Protein AF-A0A8S3HWV6-F1 (afdb_monomer_lite)

Secondary structure (DSSP, 8-state):
------HHHHHHHHHHHHHHHTTS------------------------------SHHHHHHHHHHHHHHHHHHHHHHHHHHHH--TTT--HHHHHHHHHHHHHHHHHHHHHHHHHHHHHHHHHHHHHHHHHHHHHHHHHHH--SSHHHHHHHHHHHHHHHHHHHHHHHHHHHHHHHHHHHHHHHHH--

Radius of gyration: 27.81 Å; chains: 1; bounding box: 69×68×66 Å

pLDDT: mean 72.81, std 17.7, range [32.84, 92.81]

Organism: NCBI:txid392030

Sequence (188 aa):
LPLYTCADCEAKLRLEEKETASSSTVTSQEFEEESDRMIIVPDTSSDDNNDECWCQSCTNDLDDLNSRQLWDDLSHIIKCVYRATDKEFSENQFSDDISKAKEYVKKLTDINSQSLFNKLESIVLEYVREIRNQVLERFHTCSKTSHDVQLFISFLLDEYNMFIQAANNVTTIVSYLVRIYSFVFQEK

Foldseek 3Di:
DDQDDDPVRVVVVVVVVVVVVVVDDDDDDDDDDDDDDDPPDPPPPDDPPPPQDPGPVSVVVVVVVVLVVLLVLLLVLLVCLLVDDPPPDDPVNLVVSLVSNLVSLLSNCVVPVVVSVVSVVVSLVVSVVVVVVVLVVLVVVQDPDPVSVVVSVVVVVSSVVSNVSSVVSVVVSVVSSVVSVVVVVVVD

InterPro domains:
  IPR016159 Cullin repeat-like-containing domain superfamily [SSF74788] (69-182)

Structure (mmCIF, N/CA/C/O backbone):
data_AF-A0A8S3HWV6-F1
#
_entry.id   AF-A0A8S3HWV6-F1
#
loop_
_atom_site.group_PDB
_atom_site.id
_atom_site.type_symbol
_atom_site.label_atom_id
_atom_site.label_alt_id
_atom_site.label_comp_id
_atom_site.label_asym_id
_atom_site.label_entity_id
_atom_site.label_se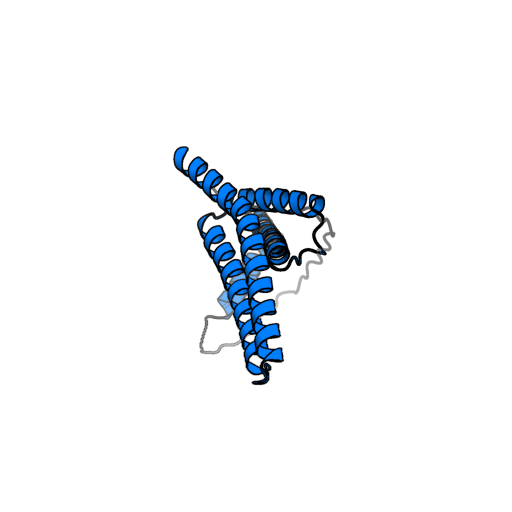q_id
_atom_site.pdbx_PDB_ins_code
_atom_site.Cartn_x
_atom_site.Cartn_y
_atom_site.Cartn_z
_atom_site.occupancy
_atom_site.B_iso_or_equiv
_atom_site.auth_seq_id
_atom_site.auth_comp_id
_atom_site.auth_asym_id
_atom_site.auth_atom_id
_atom_site.pdbx_PDB_model_num
ATOM 1 N N . LEU A 1 1 ? 18.377 -14.915 -35.768 1.00 37.91 1 LEU A N 1
ATOM 2 C CA . LEU A 1 1 ? 19.613 -14.141 -35.519 1.00 37.91 1 LEU A CA 1
ATOM 3 C C . LEU A 1 1 ? 20.475 -14.947 -34.554 1.00 37.91 1 LEU A C 1
ATOM 5 O O . LEU A 1 1 ? 19.881 -15.575 -33.685 1.00 37.91 1 LEU A O 1
ATOM 9 N N . PRO A 1 2 ? 21.809 -14.991 -34.708 1.00 43.88 2 PRO A N 1
ATOM 10 C CA . PRO A 1 2 ? 22.673 -15.637 -33.722 1.00 43.88 2 PRO A CA 1
ATOM 11 C C . PRO A 1 2 ? 22.603 -14.876 -32.388 1.00 43.88 2 PRO A C 1
ATOM 13 O O . PRO A 1 2 ? 22.629 -13.646 -32.379 1.00 43.88 2 PRO A O 1
ATOM 16 N N . LEU A 1 3 ? 22.459 -15.609 -31.281 1.00 50.44 3 LEU A N 1
ATOM 17 C CA . LEU A 1 3 ? 22.476 -15.079 -29.917 1.00 50.44 3 LEU A CA 1
ATOM 18 C C . LEU A 1 3 ? 23.912 -14.639 -29.605 1.00 50.44 3 LEU A C 1
ATOM 20 O O . LEU A 1 3 ? 24.796 -15.481 -29.488 1.00 50.44 3 LEU A O 1
ATOM 24 N N . TYR A 1 4 ? 24.166 -13.333 -29.547 1.00 60.22 4 TYR A N 1
ATOM 25 C CA . TYR A 1 4 ? 25.485 -12.817 -29.183 1.00 60.22 4 TYR A CA 1
ATOM 26 C C . TYR A 1 4 ? 25.592 -12.745 -27.657 1.00 60.22 4 TYR A C 1
ATOM 28 O O . TYR A 1 4 ? 24.956 -11.901 -27.024 1.00 60.22 4 TYR A O 1
ATOM 36 N N . THR A 1 5 ? 26.370 -13.649 -27.068 1.00 69.75 5 THR A N 1
ATOM 37 C CA . THR A 1 5 ? 26.706 -13.683 -25.637 1.00 69.75 5 THR A CA 1
ATOM 38 C C . THR A 1 5 ? 28.166 -13.268 -25.452 1.00 69.75 5 THR A C 1
ATOM 40 O O . THR A 1 5 ? 29.012 -13.683 -26.240 1.00 69.75 5 THR A O 1
ATOM 43 N N . CYS A 1 6 ? 28.478 -12.434 -24.449 1.00 81.12 6 CYS A N 1
ATOM 44 C CA . CYS A 1 6 ? 29.875 -12.089 -24.142 1.00 81.12 6 CYS A CA 1
ATOM 45 C C . CYS A 1 6 ? 30.622 -13.282 -23.527 1.00 81.12 6 CYS A C 1
ATOM 47 O O . CYS A 1 6 ? 29.989 -14.217 -23.039 1.00 81.12 6 CYS A O 1
ATOM 49 N N . ALA A 1 7 ? 31.959 -13.243 -23.556 1.00 74.19 7 ALA A N 1
ATOM 50 C CA . ALA A 1 7 ? 32.818 -14.342 -23.108 1.00 74.19 7 ALA A CA 1
ATOM 51 C C . ALA A 1 7 ? 32.517 -14.791 -21.665 1.00 74.19 7 ALA A C 1
ATOM 53 O O . ALA A 1 7 ? 32.504 -15.990 -21.393 1.00 74.19 7 ALA A O 1
ATOM 54 N N . ASP A 1 8 ? 32.175 -13.854 -20.775 1.00 74.00 8 ASP A N 1
ATOM 55 C CA . ASP A 1 8 ? 31.815 -14.153 -19.382 1.00 74.00 8 ASP A CA 1
ATOM 56 C C . ASP A 1 8 ? 30.444 -14.833 -19.270 1.00 74.00 8 ASP A C 1
ATOM 58 O O . ASP A 1 8 ? 30.289 -15.851 -18.593 1.00 74.00 8 ASP A O 1
ATOM 62 N N . CYS A 1 9 ? 29.448 -14.308 -19.994 1.00 74.00 9 CYS A N 1
ATOM 63 C CA . CYS A 1 9 ? 28.103 -14.881 -20.080 1.00 74.00 9 CYS A CA 1
ATOM 64 C C . CYS A 1 9 ? 28.170 -16.302 -20.739 1.00 74.00 9 CYS A C 1
ATOM 66 O O . CYS A 1 9 ? 27.472 -17.222 -20.315 1.00 74.00 9 CYS A O 1
ATOM 68 N N . GLU A 1 10 ? 29.072 -16.536 -21.705 1.00 75.44 10 GLU A N 1
ATOM 69 C CA . GLU A 1 10 ? 29.326 -17.850 -22.330 1.00 75.44 10 GLU A CA 1
ATOM 70 C C . GLU A 1 10 ? 30.063 -18.827 -21.391 1.00 75.44 10 GLU A C 1
ATO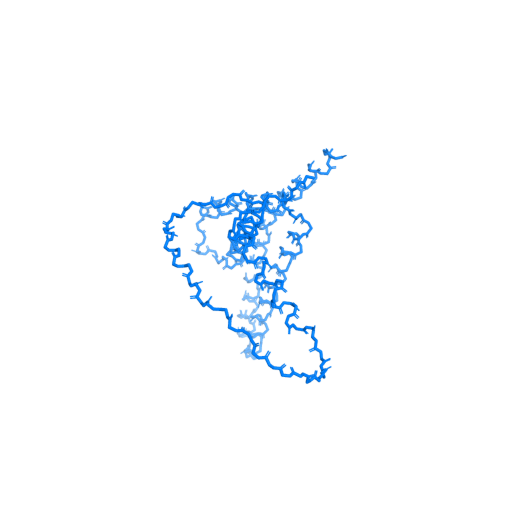M 72 O O . GLU A 1 10 ? 29.756 -20.022 -21.360 1.00 75.44 10 GLU A O 1
ATOM 77 N N . ALA A 1 11 ? 31.013 -18.337 -20.591 1.00 75.06 11 ALA A N 1
ATOM 78 C CA . ALA A 1 11 ? 31.698 -19.135 -19.578 1.00 75.06 11 ALA A CA 1
ATOM 79 C C . ALA A 1 11 ? 30.735 -19.602 -18.474 1.00 75.06 11 ALA A C 1
ATOM 81 O O . ALA A 1 11 ? 30.794 -20.762 -18.063 1.00 75.06 11 ALA A O 1
ATOM 82 N N . LYS A 1 12 ? 29.803 -18.739 -18.048 1.00 73.81 12 LYS A N 1
ATOM 83 C CA . LYS A 1 12 ? 28.767 -19.071 -17.059 1.00 73.81 12 LYS A CA 1
ATOM 84 C C . LYS A 1 12 ? 27.808 -20.154 -17.563 1.00 73.81 12 LYS A C 1
ATOM 86 O O . LYS A 1 12 ? 27.578 -21.129 -16.853 1.00 73.81 12 LYS A O 1
ATOM 91 N N . LEU A 1 13 ? 27.343 -20.052 -18.811 1.00 70.69 13 LEU A N 1
ATOM 92 C CA . LEU A 1 13 ? 26.511 -21.090 -19.437 1.00 70.69 13 LEU A CA 1
ATOM 93 C C . L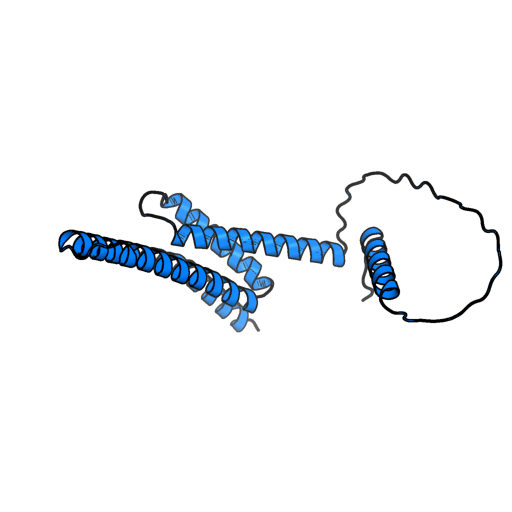EU A 1 13 ? 27.230 -22.445 -19.504 1.00 70.69 13 LEU A C 1
ATOM 95 O O . LEU A 1 13 ? 26.635 -23.474 -19.198 1.00 70.69 13 LEU A O 1
ATOM 99 N N . ARG A 1 14 ? 28.531 -22.461 -19.825 1.00 73.44 14 ARG A N 1
ATOM 100 C CA . ARG A 1 14 ? 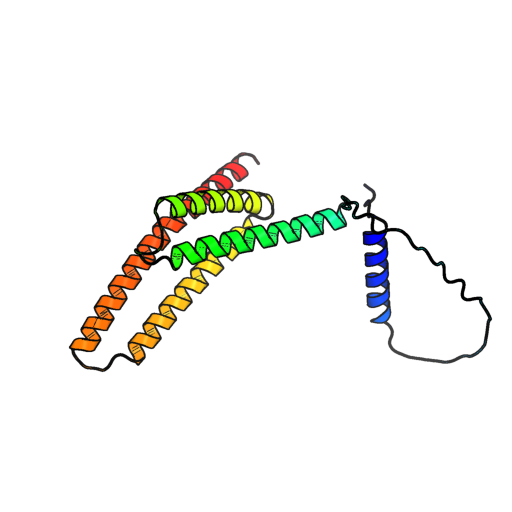29.329 -23.700 -19.821 1.00 73.44 14 ARG A CA 1
ATOM 101 C C . ARG A 1 14 ? 29.481 -24.316 -18.430 1.00 73.44 14 ARG A C 1
ATOM 103 O O . ARG A 1 14 ? 29.585 -25.538 -18.322 1.00 73.44 14 ARG A O 1
ATOM 110 N N . LEU A 1 15 ? 29.527 -23.501 -17.375 1.00 73.62 15 LEU A N 1
ATOM 111 C CA . LEU A 1 15 ? 29.559 -23.994 -15.996 1.00 73.62 15 LEU A CA 1
ATOM 112 C C . LEU A 1 15 ? 28.212 -24.619 -15.608 1.00 73.62 15 LEU A C 1
ATOM 114 O O . LEU A 1 15 ? 28.199 -25.736 -15.095 1.00 73.62 15 LEU A O 1
ATOM 118 N N . GLU A 1 16 ? 27.094 -23.975 -15.949 1.00 70.12 16 GLU A N 1
ATOM 119 C CA . GLU A 1 16 ? 25.740 -24.498 -15.705 1.00 70.12 16 GLU A CA 1
ATOM 120 C C . GLU A 1 16 ? 25.452 -25.786 -16.511 1.00 70.12 16 GLU A C 1
ATOM 122 O O . GLU A 1 16 ? 24.874 -26.744 -15.988 1.00 70.12 16 GLU A O 1
ATOM 127 N N . GLU A 1 17 ? 25.921 -25.883 -17.761 1.00 71.44 17 GLU A N 1
ATOM 128 C CA . GLU A 1 17 ? 25.853 -27.119 -18.562 1.00 71.44 17 GLU A CA 1
ATOM 129 C C . GLU A 1 17 ? 26.682 -28.256 -17.944 1.00 71.44 17 GLU A C 1
ATOM 131 O O . GLU A 1 17 ? 26.274 -29.419 -17.952 1.00 71.44 17 GLU A O 1
ATOM 136 N N . LYS A 1 18 ? 27.841 -27.937 -17.358 1.00 71.75 18 LYS A N 1
ATOM 137 C CA . LYS A 1 18 ? 28.700 -28.927 -16.698 1.00 71.75 18 LYS A CA 1
ATOM 138 C C . LYS A 1 18 ? 28.106 -29.414 -15.374 1.00 71.75 18 LYS A C 1
ATOM 140 O O . LYS A 1 18 ? 28.234 -30.596 -15.050 1.00 71.75 18 LYS A O 1
ATOM 145 N N . GLU A 1 19 ? 27.426 -28.546 -14.629 1.00 64.19 19 GLU A N 1
ATOM 146 C CA . GLU A 1 19 ? 26.711 -28.909 -13.398 1.00 64.19 19 GLU A CA 1
ATOM 147 C C . GLU A 1 19 ? 25.458 -29.748 -13.684 1.00 64.19 19 GLU A C 1
ATOM 149 O O . GLU A 1 19 ? 25.209 -30.747 -13.005 1.00 64.19 19 GLU A O 1
ATOM 154 N N . THR A 1 20 ? 24.711 -29.423 -14.741 1.00 57.78 20 THR A N 1
ATOM 155 C CA . THR A 1 20 ? 23.534 -30.204 -15.155 1.00 57.78 20 THR A CA 1
ATOM 156 C C . THR A 1 20 ? 23.910 -31.561 -15.758 1.00 57.78 20 THR A C 1
ATOM 158 O O . THR A 1 20 ? 23.267 -32.560 -15.432 1.00 57.78 20 THR A O 1
ATOM 161 N N . ALA A 1 21 ? 25.003 -31.649 -16.525 1.00 57.41 21 ALA A N 1
ATOM 162 C CA . ALA A 1 21 ? 25.548 -32.921 -17.013 1.00 57.41 21 ALA A CA 1
ATOM 163 C C . ALA A 1 21 ? 26.084 -33.822 -15.882 1.00 57.41 21 ALA A C 1
ATOM 165 O O . ALA A 1 21 ? 26.059 -35.047 -15.998 1.00 57.41 21 ALA A O 1
ATOM 166 N N . SER A 1 22 ? 26.517 -33.231 -14.764 1.00 55.22 22 SER A N 1
ATOM 167 C CA . SER A 1 22 ? 26.989 -33.968 -13.583 1.00 55.22 22 SER A CA 1
ATOM 168 C C . SER A 1 22 ? 25.849 -34.542 -12.726 1.00 55.22 22 SER A C 1
ATOM 170 O O . SER A 1 22 ? 26.098 -35.396 -11.878 1.00 55.22 22 SER A O 1
ATOM 172 N N . SER A 1 23 ? 24.596 -34.124 -12.955 1.00 46.22 23 SER A N 1
ATOM 173 C CA . SER A 1 23 ? 23.419 -34.601 -12.207 1.00 46.22 23 SER A CA 1
ATOM 174 C C . SER A 1 23 ? 22.670 -35.753 -12.898 1.00 46.22 23 SER A C 1
ATOM 176 O O . SER A 1 23 ? 21.732 -36.326 -12.342 1.00 46.22 23 SER A O 1
ATOM 178 N N . SER A 1 24 ? 23.103 -36.153 -14.096 1.00 44.25 24 SER A N 1
ATOM 179 C CA . SER A 1 24 ? 22.536 -37.280 -14.836 1.00 44.25 24 SER A CA 1
ATOM 180 C C . SER A 1 24 ? 23.620 -38.263 -15.270 1.00 44.25 24 SER A C 1
ATOM 182 O O . SER A 1 24 ? 24.033 -38.229 -16.422 1.00 44.25 24 SER A O 1
ATOM 184 N N . THR A 1 25 ? 24.060 -39.158 -14.377 1.00 36.94 25 THR A N 1
ATOM 185 C CA . THR A 1 25 ? 24.375 -40.568 -14.705 1.00 36.94 25 THR A CA 1
ATOM 186 C C . THR A 1 25 ? 24.453 -41.405 -13.421 1.00 36.94 25 THR A C 1
ATOM 188 O O . THR A 1 25 ? 25.286 -41.180 -12.548 1.00 36.94 25 THR A O 1
ATOM 191 N N . VAL A 1 26 ? 23.576 -42.405 -13.338 1.00 40.03 26 VAL A N 1
ATOM 192 C CA . VAL A 1 26 ? 23.567 -43.495 -12.358 1.00 40.03 26 VAL A CA 1
ATOM 193 C C . VAL A 1 26 ? 24.227 -44.729 -13.005 1.00 40.03 26 VAL A C 1
ATOM 195 O O . VAL A 1 26 ? 23.785 -45.172 -14.057 1.00 40.03 26 VAL A O 1
ATOM 198 N N . THR A 1 27 ? 25.266 -45.235 -12.325 1.00 33.22 27 THR A N 1
ATOM 199 C CA . THR A 1 27 ? 25.867 -46.596 -12.284 1.00 33.22 27 THR A CA 1
ATOM 200 C C . THR A 1 27 ? 26.590 -47.245 -13.492 1.00 33.22 27 THR A C 1
ATOM 202 O O . THR A 1 27 ? 26.000 -47.534 -14.526 1.00 33.22 27 THR A O 1
ATOM 205 N N . SER A 1 28 ? 27.833 -47.667 -13.183 1.00 39.41 28 SER A N 1
ATOM 206 C CA . SER A 1 28 ? 28.495 -48.970 -13.448 1.00 39.41 28 SER A CA 1
ATOM 207 C C . SER A 1 28 ? 29.641 -49.080 -14.474 1.00 39.41 28 SER A C 1
ATOM 209 O O . SER A 1 28 ? 29.429 -49.034 -15.678 1.00 39.41 28 SER A O 1
ATOM 211 N N . GLN A 1 29 ? 30.792 -49.464 -13.893 1.00 36.31 29 GLN A N 1
ATOM 212 C CA . GLN A 1 29 ? 31.869 -50.367 -14.349 1.00 36.31 29 GLN A CA 1
ATOM 213 C C . GLN A 1 29 ? 33.150 -49.825 -15.018 1.00 36.31 29 GLN A C 1
ATOM 215 O O . GLN A 1 29 ? 33.144 -49.338 -16.140 1.00 36.31 29 GLN A O 1
ATOM 220 N N . GLU A 1 30 ? 34.240 -50.005 -14.247 1.00 41.22 30 GLU A N 1
ATOM 221 C CA . GLU A 1 30 ? 35.610 -50.466 -14.567 1.00 41.22 30 GLU A CA 1
ATOM 222 C C . GLU A 1 30 ? 36.138 -50.318 -16.005 1.00 41.22 30 GLU A C 1
ATOM 224 O O . GLU A 1 30 ? 35.614 -50.938 -16.924 1.00 41.22 30 GLU A O 1
ATOM 229 N N . PHE A 1 31 ? 37.279 -49.634 -16.173 1.00 32.84 31 PHE A N 1
ATOM 230 C CA . PHE A 1 31 ? 38.607 -50.251 -16.372 1.00 32.84 31 PHE A CA 1
ATOM 231 C C . PHE A 1 31 ? 39.713 -49.173 -16.408 1.00 32.84 31 PHE A C 1
ATOM 233 O O . PHE A 1 31 ? 39.441 -47.986 -16.573 1.00 32.84 31 PHE A O 1
ATOM 240 N N . GLU A 1 32 ? 40.939 -49.622 -16.156 1.00 39.84 32 GLU A N 1
ATOM 241 C CA . GLU A 1 32 ? 42.148 -48.882 -15.783 1.00 39.84 32 GLU A CA 1
ATOM 242 C C . GLU A 1 32 ? 42.890 -48.153 -16.933 1.00 39.84 32 GLU A C 1
ATOM 244 O O . GLU A 1 32 ? 42.620 -48.355 -18.113 1.00 39.84 32 GLU A O 1
ATOM 249 N N . GLU A 1 33 ? 43.906 -47.394 -16.493 1.00 33.88 33 GLU A N 1
ATOM 250 C CA . GLU A 1 33 ? 45.200 -47.074 -17.131 1.00 33.88 33 GLU A CA 1
ATOM 251 C C . GLU A 1 33 ? 45.446 -45.676 -17.745 1.00 33.88 33 GLU A C 1
ATOM 253 O O . GLU A 1 33 ? 44.891 -45.255 -18.756 1.00 33.88 33 GLU A O 1
ATOM 258 N N . GLU A 1 34 ? 46.363 -44.988 -17.046 1.00 42.44 34 GLU A N 1
ATOM 259 C CA . GLU A 1 34 ? 47.373 -43.999 -17.443 1.00 42.44 34 GLU A CA 1
ATOM 260 C C . GLU A 1 34 ? 47.338 -43.405 -18.861 1.00 42.44 34 GLU A C 1
ATOM 262 O O . GLU A 1 34 ? 47.613 -44.070 -19.857 1.00 42.44 34 GLU A O 1
ATOM 267 N N . SER A 1 35 ? 47.260 -42.070 -18.933 1.00 35.22 35 SER A N 1
ATOM 268 C CA . SER A 1 35 ? 48.094 -41.337 -19.889 1.00 35.22 35 SER A CA 1
ATOM 269 C C . SER A 1 35 ? 48.324 -39.885 -19.474 1.00 35.22 35 SER A C 1
ATOM 271 O O . SER A 1 35 ? 47.412 -39.068 -19.358 1.00 35.22 35 SER A O 1
ATOM 273 N N . ASP A 1 36 ? 49.601 -39.614 -19.265 1.00 44.25 36 ASP A N 1
ATOM 274 C CA . ASP A 1 36 ? 50.286 -38.362 -18.996 1.00 44.25 36 ASP A CA 1
ATOM 275 C C . ASP A 1 36 ? 49.887 -37.218 -19.953 1.00 44.25 36 ASP A C 1
ATOM 277 O O . ASP A 1 36 ? 50.134 -37.298 -21.158 1.00 44.25 36 ASP A O 1
ATOM 281 N N . ARG A 1 37 ? 49.300 -36.130 -19.424 1.00 38.44 37 ARG A N 1
ATOM 282 C CA . ARG A 1 37 ? 49.221 -34.817 -20.097 1.00 38.44 37 ARG A CA 1
ATOM 283 C C . ARG A 1 37 ? 49.261 -33.663 -19.093 1.00 38.44 37 ARG A C 1
ATOM 285 O O . ARG A 1 37 ? 48.240 -33.211 -18.591 1.00 38.44 37 ARG A O 1
ATOM 292 N N . MET A 1 38 ? 50.483 -33.198 -18.847 1.00 37.62 38 MET A N 1
ATOM 293 C CA . MET A 1 38 ? 50.901 -31.791 -18.785 1.00 37.62 38 MET A CA 1
ATOM 294 C C . MET A 1 38 ? 49.817 -30.784 -18.348 1.00 37.62 38 MET A C 1
ATOM 296 O O . MET A 1 38 ? 49.031 -30.289 -19.157 1.00 37.62 38 MET A O 1
ATOM 300 N N . ILE A 1 39 ? 49.840 -30.424 -17.063 1.00 39.38 39 ILE A N 1
ATOM 301 C CA . ILE A 1 39 ? 49.146 -29.246 -16.538 1.00 39.38 39 ILE A CA 1
ATOM 302 C C . ILE A 1 39 ? 49.858 -28.011 -17.107 1.00 39.38 39 ILE A C 1
ATOM 304 O O . ILE A 1 39 ? 50.872 -27.565 -16.575 1.00 39.38 39 ILE A O 1
ATOM 308 N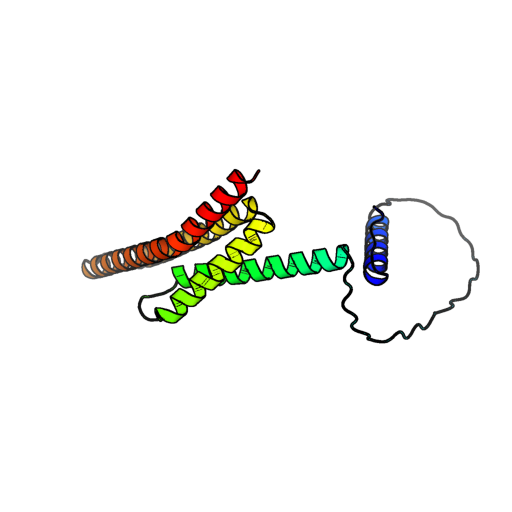 N . ILE A 1 40 ? 49.344 -27.469 -18.209 1.00 39.81 40 ILE A N 1
ATOM 309 C CA . ILE A 1 40 ? 49.576 -26.071 -18.567 1.00 39.81 40 ILE A CA 1
ATOM 310 C C . ILE A 1 40 ? 48.439 -25.304 -17.908 1.00 39.81 40 ILE A C 1
ATOM 312 O O . ILE A 1 40 ? 47.308 -25.336 -18.384 1.00 39.81 40 ILE A O 1
ATOM 316 N N . VAL A 1 41 ? 48.740 -24.665 -16.781 1.00 48.31 41 VAL A N 1
ATOM 317 C CA . VAL A 1 41 ? 47.927 -23.565 -16.264 1.00 48.31 41 VAL A CA 1
ATOM 318 C C . VAL A 1 41 ? 48.163 -22.389 -17.212 1.00 48.31 41 VAL A C 1
ATOM 320 O O . VAL A 1 41 ? 49.312 -21.959 -17.333 1.00 48.31 41 VAL A O 1
ATOM 323 N N . PRO A 1 42 ? 47.152 -21.852 -17.912 1.00 42.72 42 PRO A N 1
ATOM 324 C CA . PRO A 1 42 ? 47.256 -20.504 -18.421 1.00 42.72 42 PRO A CA 1
ATOM 325 C C . PRO A 1 42 ? 46.954 -19.584 -17.240 1.00 42.72 42 PRO A C 1
ATOM 327 O O . PRO A 1 42 ? 45.800 -19.416 -16.849 1.00 42.72 42 PRO A O 1
ATOM 330 N N . ASP A 1 43 ? 48.007 -19.008 -16.662 1.00 38.16 43 ASP A N 1
ATOM 331 C CA . ASP A 1 43 ? 47.889 -17.711 -16.007 1.00 38.16 43 ASP A CA 1
ATOM 332 C C . ASP A 1 43 ? 47.429 -16.718 -17.079 1.00 38.16 43 ASP A C 1
ATOM 334 O O . ASP A 1 43 ? 48.218 -16.235 -17.892 1.00 38.16 43 ASP A O 1
ATOM 338 N N . THR A 1 44 ? 46.133 -16.435 -17.109 1.00 42.22 44 THR A N 1
ATOM 339 C CA . THR A 1 44 ? 45.616 -15.196 -17.682 1.00 42.22 44 THR A CA 1
ATOM 340 C C . THR A 1 44 ? 45.168 -14.325 -16.528 1.00 42.22 44 THR A C 1
ATOM 342 O O . THR A 1 44 ? 44.002 -14.285 -16.148 1.00 42.22 44 THR A O 1
ATOM 345 N N . SER A 1 45 ? 46.151 -13.624 -15.969 1.00 45.66 45 SER A N 1
ATOM 346 C CA . SER A 1 45 ? 45.959 -12.248 -15.547 1.00 45.66 45 SER A CA 1
ATOM 347 C C . SER A 1 45 ? 45.332 -11.481 -16.714 1.00 45.66 45 SER A C 1
ATOM 349 O O . SER A 1 45 ? 46.000 -11.194 -17.708 1.00 45.66 45 SER A O 1
ATOM 351 N N . SER A 1 46 ? 44.046 -11.195 -16.612 1.00 41.53 46 SER A N 1
ATOM 352 C CA . SER A 1 46 ? 43.378 -10.195 -17.432 1.00 41.53 46 SER A CA 1
ATOM 353 C C . SER A 1 46 ? 42.481 -9.406 -16.500 1.00 41.53 46 SER A C 1
ATOM 355 O O . SER A 1 46 ? 41.360 -9.811 -16.214 1.00 41.53 46 SER A O 1
ATOM 357 N N . ASP A 1 47 ? 43.111 -8.378 -15.937 1.00 34.44 47 ASP A N 1
ATOM 358 C CA . ASP A 1 47 ? 42.594 -7.036 -15.712 1.00 34.44 47 ASP A CA 1
ATOM 359 C C . ASP A 1 47 ? 41.098 -6.913 -15.410 1.00 34.44 47 ASP A C 1
ATOM 361 O O . ASP A 1 47 ? 40.248 -7.121 -16.274 1.00 34.44 47 ASP A O 1
ATOM 365 N N . ASP A 1 48 ? 40.828 -6.432 -14.193 1.00 42.56 48 ASP A N 1
ATOM 366 C CA . ASP A 1 48 ? 39.616 -5.735 -13.757 1.00 42.56 48 ASP A CA 1
ATOM 367 C C . ASP A 1 48 ? 39.314 -4.508 -14.650 1.00 42.56 48 ASP A C 1
ATOM 369 O O . ASP A 1 48 ? 39.321 -3.360 -14.200 1.00 42.56 48 ASP A O 1
ATOM 373 N N . ASN A 1 49 ? 39.044 -4.719 -15.935 1.00 42.41 49 ASN A N 1
ATOM 374 C CA . ASN A 1 49 ? 38.319 -3.755 -16.742 1.00 42.41 49 ASN A CA 1
ATOM 375 C C . ASN A 1 49 ? 36.843 -4.086 -16.590 1.00 42.41 49 ASN A C 1
ATOM 377 O O . ASN A 1 49 ? 36.300 -4.985 -17.226 1.00 42.41 49 ASN A O 1
ATOM 381 N N . ASN A 1 50 ? 36.225 -3.336 -15.684 1.00 48.31 50 ASN A N 1
ATOM 382 C CA . ASN A 1 50 ? 34.794 -3.229 -15.453 1.00 48.31 50 ASN A CA 1
ATOM 383 C C . ASN A 1 50 ? 34.098 -2.597 -16.681 1.00 48.31 50 ASN A C 1
ATOM 385 O O . ASN A 1 50 ? 33.455 -1.554 -16.577 1.00 48.31 50 ASN A O 1
ATOM 389 N N . ASP A 1 51 ? 34.291 -3.195 -17.857 1.00 48.09 51 ASP A N 1
ATOM 390 C CA . ASP A 1 51 ? 33.583 -2.857 -19.081 1.00 48.09 51 ASP A CA 1
ATOM 391 C C . ASP A 1 51 ? 32.211 -3.532 -19.000 1.00 48.09 51 ASP A C 1
ATOM 393 O O . ASP A 1 51 ? 32.062 -4.734 -19.215 1.00 48.09 51 ASP A O 1
ATOM 397 N N . GLU A 1 52 ? 31.206 -2.743 -18.626 1.00 58.41 52 GLU A N 1
ATOM 398 C CA . GLU A 1 52 ? 29.791 -3.117 -18.575 1.00 58.41 52 GLU A CA 1
ATOM 399 C C . GLU A 1 52 ? 29.401 -3.944 -19.824 1.00 58.41 52 GLU A C 1
ATOM 401 O O . GLU A 1 52 ? 29.357 -3.426 -20.943 1.00 58.41 52 GLU A O 1
ATOM 406 N N . CYS A 1 53 ? 29.161 -5.256 -19.671 1.00 60.81 53 CYS A N 1
ATOM 407 C CA . CYS A 1 53 ? 28.787 -6.127 -20.792 1.00 60.81 53 CYS A CA 1
ATOM 408 C C . CYS A 1 53 ? 27.325 -5.861 -21.211 1.00 60.81 53 CYS A C 1
ATOM 410 O O . CYS A 1 53 ? 26.384 -6.220 -20.509 1.00 60.81 53 CYS A O 1
ATOM 412 N N . TRP A 1 54 ? 27.128 -5.308 -22.413 1.00 64.31 54 TRP A N 1
ATOM 413 C CA . TRP A 1 54 ? 25.813 -5.020 -23.021 1.00 64.31 54 TRP A CA 1
ATOM 414 C C . TRP A 1 54 ? 25.239 -6.180 -23.864 1.00 64.31 54 TRP A C 1
ATOM 416 O O . TRP A 1 54 ? 24.489 -5.954 -24.813 1.00 64.31 54 TRP A O 1
ATOM 426 N N . CYS A 1 55 ? 25.636 -7.432 -23.610 1.00 73.69 55 CYS A N 1
ATOM 427 C CA . CYS A 1 55 ? 25.103 -8.572 -24.369 1.00 73.69 55 CYS A CA 1
ATOM 428 C C . CYS A 1 55 ? 23.697 -8.953 -23.889 1.00 73.69 55 CYS A C 1
ATOM 430 O O . CYS A 1 55 ? 23.412 -8.823 -22.706 1.00 73.69 55 CYS A O 1
ATOM 432 N N . GLN A 1 56 ? 22.850 -9.514 -24.762 1.00 64.50 56 GLN A N 1
ATOM 433 C CA . GLN A 1 56 ? 21.428 -9.756 -24.466 1.00 64.50 56 GLN A CA 1
ATOM 434 C C . GLN A 1 56 ? 21.180 -10.505 -23.146 1.00 64.50 56 GLN A C 1
ATOM 436 O O . GLN A 1 56 ? 20.235 -10.182 -22.444 1.00 64.50 56 GLN A O 1
ATOM 441 N N . SER A 1 57 ? 22.011 -11.491 -22.792 1.00 66.00 57 SER A N 1
ATOM 442 C CA . SER A 1 57 ? 21.834 -12.253 -21.546 1.00 66.00 57 SER A CA 1
ATOM 443 C C . SER A 1 57 ? 22.144 -11.404 -20.311 1.00 66.00 57 SER A C 1
ATOM 445 O O . SER A 1 57 ? 21.368 -11.368 -19.366 1.00 66.00 57 SER A O 1
ATOM 447 N N . CYS A 1 58 ? 23.245 -10.660 -20.366 1.00 65.06 58 CYS A N 1
ATOM 448 C CA . CYS A 1 58 ? 23.679 -9.764 -19.308 1.00 65.06 58 CYS A CA 1
ATOM 449 C C . CYS A 1 58 ? 22.748 -8.509 -19.228 1.00 65.06 58 CYS A C 1
ATOM 451 O O . CYS A 1 58 ? 22.456 -8.020 -18.141 1.00 65.06 58 CYS A O 1
ATOM 453 N N . THR A 1 59 ? 22.183 -8.036 -20.351 1.00 60.06 59 THR A N 1
ATOM 454 C CA . THR A 1 59 ? 21.145 -6.984 -20.402 1.00 60.06 59 THR A CA 1
ATOM 455 C C . THR A 1 59 ? 19.811 -7.467 -19.840 1.00 60.06 59 THR A C 1
ATOM 457 O O . THR A 1 59 ? 19.199 -6.741 -19.071 1.00 60.06 59 THR A O 1
ATOM 460 N N . ASN A 1 60 ? 19.389 -8.698 -20.144 1.00 61.72 60 ASN A N 1
ATOM 461 C CA . ASN A 1 60 ? 18.183 -9.286 -19.557 1.00 61.72 60 ASN A CA 1
ATOM 462 C C . ASN A 1 60 ? 18.312 -9.425 -18.031 1.00 61.72 60 ASN A C 1
ATOM 464 O O . ASN A 1 60 ? 17.359 -9.126 -17.321 1.00 61.72 60 ASN A O 1
ATOM 468 N N . ASP A 1 61 ? 19.483 -9.827 -17.522 1.00 61.22 61 ASP A N 1
ATOM 469 C CA . ASP A 1 61 ? 19.744 -9.906 -16.077 1.00 61.22 61 ASP A CA 1
ATOM 470 C C . ASP A 1 61 ? 19.690 -8.515 -15.414 1.00 61.22 61 ASP A C 1
ATOM 472 O O . ASP A 1 61 ? 19.126 -8.359 -14.328 1.00 61.22 61 ASP A O 1
ATOM 476 N N . LEU A 1 62 ? 20.234 -7.484 -16.072 1.00 59.31 62 LEU A N 1
ATOM 477 C CA . LEU A 1 62 ? 20.139 -6.091 -15.620 1.00 59.31 62 LEU A CA 1
ATOM 478 C C . LEU A 1 62 ? 18.699 -5.562 -15.674 1.00 59.31 62 LEU A C 1
ATOM 480 O O . LEU A 1 62 ? 18.262 -4.896 -14.736 1.00 59.31 62 LEU A O 1
ATOM 484 N N . ASP A 1 63 ? 17.946 -5.884 -16.725 1.00 65.38 63 ASP A N 1
ATOM 485 C CA . ASP A 1 63 ? 16.536 -5.517 -16.877 1.00 65.38 63 ASP A CA 1
ATOM 486 C C . ASP A 1 63 ? 15.661 -6.214 -15.823 1.00 65.38 63 ASP A C 1
ATOM 488 O O . ASP A 1 63 ? 14.772 -5.586 -15.242 1.00 65.38 63 ASP A O 1
ATOM 492 N N . ASP A 1 64 ? 15.952 -7.475 -15.496 1.00 69.75 64 ASP A N 1
ATOM 493 C CA . ASP A 1 64 ? 15.285 -8.226 -14.431 1.00 69.75 64 ASP A CA 1
ATOM 494 C C . ASP A 1 64 ? 15.606 -7.659 -13.041 1.00 69.75 64 ASP A C 1
ATOM 496 O O . ASP A 1 64 ? 14.707 -7.524 -12.202 1.00 69.75 64 ASP A O 1
ATOM 500 N N . LEU A 1 65 ? 16.863 -7.283 -12.781 1.00 70.81 65 LEU A N 1
ATOM 501 C CA . LEU A 1 65 ? 17.267 -6.612 -11.539 1.00 70.81 65 LEU A CA 1
ATOM 502 C C . LEU A 1 65 ? 16.607 -5.235 -11.403 1.00 70.81 65 LEU A C 1
ATOM 504 O O . LEU A 1 65 ? 16.069 -4.909 -10.344 1.00 70.81 65 LEU A O 1
ATOM 508 N N . ASN A 1 66 ? 16.583 -4.450 -12.478 1.00 77.06 66 ASN A N 1
ATOM 509 C CA . ASN A 1 66 ? 15.955 -3.133 -12.500 1.00 77.06 66 ASN A CA 1
ATOM 510 C C . ASN A 1 66 ? 14.429 -3.242 -12.326 1.00 77.06 66 ASN A C 1
ATOM 512 O O . ASN A 1 66 ? 13.827 -2.495 -11.559 1.00 77.06 66 ASN A O 1
ATOM 516 N N . SER A 1 67 ? 13.798 -4.242 -12.949 1.00 78.81 67 SER A N 1
ATOM 517 C CA . SER A 1 67 ? 12.377 -4.551 -12.757 1.00 78.81 67 SER A CA 1
ATOM 518 C C . SER A 1 67 ? 12.063 -4.930 -11.309 1.00 78.81 67 SER A C 1
ATOM 520 O O . SER A 1 67 ? 11.068 -4.463 -10.751 1.00 78.81 67 SER A O 1
ATOM 522 N N . ARG A 1 68 ? 12.920 -5.730 -10.656 1.00 83.50 68 ARG A N 1
ATOM 523 C CA . ARG A 1 68 ? 12.785 -6.043 -9.222 1.00 83.50 68 ARG A CA 1
ATOM 524 C C . ARG A 1 68 ? 12.895 -4.795 -8.350 1.00 83.50 68 ARG A C 1
ATOM 526 O O . ARG A 1 68 ? 12.039 -4.607 -7.494 1.00 83.50 68 ARG A O 1
ATOM 533 N N . GLN A 1 69 ? 13.866 -3.923 -8.609 1.00 87.12 69 GLN A N 1
ATOM 534 C CA . GLN A 1 69 ? 14.017 -2.679 -7.852 1.00 87.12 69 GLN A CA 1
ATOM 535 C C . GLN A 1 69 ? 12.797 -1.759 -8.015 1.00 87.12 69 GLN A C 1
ATOM 537 O O . GLN A 1 69 ? 12.245 -1.288 -7.025 1.00 87.12 69 GLN A O 1
ATOM 542 N N . LEU A 1 70 ? 12.310 -1.573 -9.248 1.00 87.81 70 LEU A N 1
ATOM 543 C CA . LEU A 1 70 ? 11.083 -0.814 -9.525 1.00 87.81 70 LEU A CA 1
ATOM 544 C C . LEU A 1 70 ? 9.878 -1.381 -8.762 1.00 87.81 70 LEU A C 1
ATOM 546 O O . LEU A 1 70 ? 9.017 -0.633 -8.295 1.00 87.81 70 LEU A O 1
ATOM 550 N N . TRP A 1 71 ? 9.815 -2.708 -8.639 1.00 87.88 71 TRP A N 1
ATOM 551 C CA . TRP A 1 71 ? 8.791 -3.398 -7.866 1.00 87.88 71 TRP A CA 1
ATOM 552 C C . TRP A 1 71 ? 8.890 -3.139 -6.370 1.00 87.88 71 TRP A C 1
ATOM 554 O O . TRP A 1 71 ? 7.865 -2.882 -5.734 1.00 87.88 71 TRP A O 1
ATOM 564 N N . ASP A 1 72 ? 10.094 -3.214 -5.819 1.00 87.88 72 ASP A N 1
ATOM 565 C CA . ASP A 1 72 ? 10.336 -2.988 -4.400 1.00 87.88 72 ASP A CA 1
ATOM 566 C C . ASP A 1 72 ? 10.035 -1.533 -4.024 1.00 87.88 72 ASP A C 1
ATOM 568 O O . ASP A 1 72 ? 9.335 -1.289 -3.039 1.00 87.88 72 ASP A O 1
ATOM 572 N N . ASP A 1 73 ? 10.431 -0.577 -4.867 1.00 90.19 73 ASP A N 1
ATOM 573 C CA . ASP A 1 73 ? 10.160 0.847 -4.665 1.00 90.19 73 ASP A CA 1
ATOM 574 C C . ASP A 1 73 ? 8.661 1.167 -4.770 1.00 90.19 73 ASP A C 1
ATOM 576 O O . ASP A 1 73 ? 8.105 1.877 -3.926 1.00 90.19 73 ASP A O 1
ATOM 580 N N . LEU A 1 74 ? 7.963 0.608 -5.768 1.00 89.94 74 LEU A N 1
ATOM 581 C CA . LEU A 1 74 ? 6.511 0.764 -5.901 1.00 89.94 74 LEU A CA 1
ATOM 582 C C . LEU A 1 74 ? 5.771 0.144 -4.709 1.00 89.94 74 LEU A C 1
ATOM 584 O O . LEU A 1 74 ? 4.843 0.748 -4.166 1.00 89.94 74 LEU A O 1
ATOM 588 N N . SER A 1 75 ? 6.186 -1.052 -4.289 1.00 88.38 75 SER A N 1
ATOM 589 C CA . SER A 1 75 ? 5.632 -1.744 -3.125 1.00 88.38 75 SER A CA 1
ATOM 590 C C . SER A 1 75 ? 5.840 -0.931 -1.852 1.00 88.38 75 SER A C 1
ATOM 592 O O . SER A 1 75 ? 4.908 -0.777 -1.061 1.00 88.38 75 SER A O 1
ATOM 594 N N . HIS A 1 76 ? 7.030 -0.353 -1.681 1.00 88.56 76 HIS A N 1
ATOM 595 C CA . HIS A 1 76 ? 7.346 0.509 -0.554 1.00 88.56 76 HIS A CA 1
ATOM 596 C C . HIS A 1 76 ? 6.433 1.735 -0.517 1.00 88.56 76 HIS A C 1
ATOM 598 O O . HIS A 1 76 ? 5.781 1.958 0.499 1.00 88.56 76 HIS A O 1
ATOM 604 N N . ILE A 1 77 ? 6.297 2.464 -1.631 1.00 89.19 77 ILE A N 1
ATOM 605 C CA . ILE A 1 77 ? 5.413 3.636 -1.705 1.00 89.19 77 ILE A CA 1
ATOM 606 C C . ILE A 1 77 ? 3.980 3.251 -1.329 1.00 89.19 77 ILE A C 1
ATOM 608 O O . ILE A 1 77 ? 3.390 3.876 -0.453 1.00 89.19 77 ILE A O 1
ATOM 612 N N . ILE A 1 78 ? 3.423 2.192 -1.924 1.00 87.75 78 ILE A N 1
ATOM 613 C CA . ILE A 1 78 ? 2.043 1.762 -1.643 1.00 87.75 78 ILE A CA 1
ATOM 614 C C . ILE A 1 78 ? 1.870 1.376 -0.172 1.00 87.75 78 ILE A C 1
ATOM 616 O O . ILE A 1 78 ? 0.891 1.775 0.459 1.00 87.75 78 ILE A O 1
ATOM 620 N N . LYS A 1 79 ? 2.827 0.636 0.400 1.00 86.12 79 LYS A N 1
ATOM 621 C CA . LYS A 1 79 ? 2.817 0.286 1.825 1.00 86.12 79 LYS A CA 1
ATOM 622 C C . LYS A 1 79 ? 2.876 1.533 2.700 1.00 86.12 79 LYS A C 1
ATOM 624 O O . LYS A 1 79 ? 2.145 1.595 3.683 1.00 86.12 79 LYS A O 1
ATOM 629 N N . CYS A 1 80 ? 3.687 2.523 2.342 1.00 86.12 80 CYS A N 1
ATOM 630 C CA . CYS A 1 80 ? 3.758 3.782 3.068 1.00 86.12 80 CYS A CA 1
ATOM 631 C C . CYS A 1 80 ? 2.448 4.568 2.970 1.00 86.12 80 CYS A C 1
ATOM 633 O O . CYS A 1 80 ? 1.984 5.044 3.994 1.00 86.12 80 CYS A O 1
ATOM 635 N N . VAL A 1 81 ? 1.781 4.612 1.811 1.00 84.25 81 VAL A N 1
ATOM 636 C CA . VAL A 1 81 ? 0.450 5.238 1.675 1.00 84.25 81 VAL A CA 1
ATOM 637 C C . VAL A 1 81 ? -0.591 4.570 2.576 1.00 84.25 81 VAL A C 1
ATOM 639 O O . VAL A 1 81 ? -1.392 5.258 3.199 1.00 84.25 81 VAL A O 1
ATOM 642 N N . TYR A 1 82 ? -0.577 3.241 2.673 1.00 82.31 82 TYR A N 1
ATOM 643 C CA . TYR A 1 82 ? -1.493 2.502 3.546 1.00 82.31 82 TYR A CA 1
ATOM 644 C C . TYR A 1 82 ? -1.138 2.593 5.037 1.00 82.31 82 TYR A C 1
ATOM 646 O O . TYR A 1 82 ? -2.014 2.474 5.889 1.00 82.31 82 TYR A O 1
ATOM 654 N N . ARG A 1 83 ? 0.135 2.805 5.378 1.00 80.62 83 ARG A N 1
ATOM 655 C CA . ARG A 1 83 ? 0.606 2.931 6.769 1.00 80.62 83 ARG A CA 1
ATOM 656 C C . ARG A 1 83 ? 0.718 4.374 7.248 1.00 80.62 83 ARG A C 1
ATOM 658 O O . ARG A 1 83 ? 0.956 4.590 8.434 1.00 80.62 83 ARG A O 1
ATOM 665 N N . A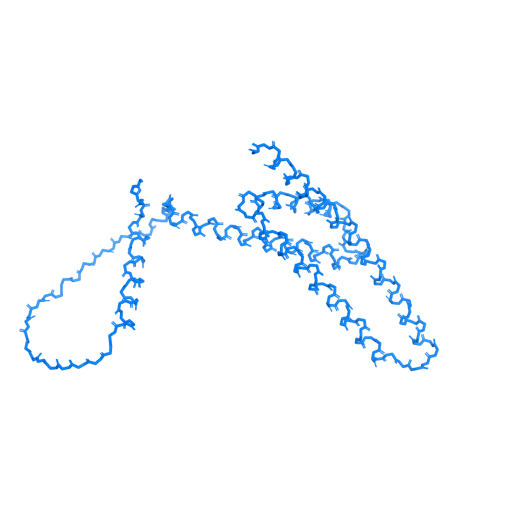LA A 1 84 ? 0.567 5.337 6.345 1.00 73.94 84 ALA A N 1
ATOM 666 C CA . ALA A 1 84 ? 0.564 6.753 6.644 1.00 73.94 84 ALA A CA 1
ATOM 667 C C . ALA A 1 84 ? -0.539 7.044 7.661 1.00 73.94 84 ALA A C 1
ATOM 669 O O . ALA A 1 84 ? -1.725 7.004 7.342 1.00 73.94 84 ALA A O 1
ATOM 670 N N . THR A 1 85 ? -0.144 7.337 8.894 1.00 61.16 85 THR A N 1
ATOM 671 C CA . THR A 1 85 ? -1.036 8.002 9.841 1.00 61.16 85 THR A CA 1
ATOM 672 C C . THR A 1 85 ? -1.035 9.495 9.516 1.00 61.16 85 THR A C 1
ATOM 674 O O . THR A 1 85 ? -0.013 10.022 9.068 1.00 61.16 85 THR A O 1
ATOM 677 N N . ASP A 1 86 ? -2.154 10.184 9.763 1.00 55.56 86 ASP A N 1
ATOM 678 C CA . ASP A 1 86 ? -2.410 11.607 9.440 1.00 55.56 86 ASP A CA 1
ATOM 679 C C . ASP A 1 86 ? -1.311 12.611 9.879 1.00 55.56 86 ASP A C 1
ATOM 681 O O . ASP A 1 86 ? -1.385 13.797 9.565 1.00 55.56 86 ASP A O 1
ATOM 685 N N . LYS A 1 87 ? -0.288 12.181 10.630 1.00 53.44 87 LYS A N 1
ATOM 686 C CA . LYS A 1 87 ? 0.783 13.025 11.178 1.00 53.44 87 LYS A CA 1
ATOM 687 C C . LYS A 1 87 ? 2.138 12.936 10.475 1.00 53.44 87 LYS A C 1
ATOM 689 O O . LYS A 1 87 ? 2.957 13.818 10.724 1.00 53.44 87 LYS A O 1
ATOM 694 N N . GLU A 1 88 ? 2.406 11.931 9.640 1.00 57.47 88 GLU A N 1
ATOM 695 C CA . GLU A 1 88 ? 3.768 11.711 9.106 1.00 57.47 88 GLU A CA 1
ATOM 696 C C . GLU A 1 88 ? 3.932 12.017 7.612 1.00 57.47 88 GLU A C 1
ATOM 698 O O . GLU A 1 88 ? 5.054 12.240 7.159 1.00 57.47 88 GLU A O 1
ATOM 703 N N . PHE A 1 89 ? 2.840 12.121 6.849 1.00 63.97 89 PHE A N 1
ATOM 704 C CA . PHE A 1 89 ? 2.912 12.449 5.426 1.00 63.97 89 PHE A CA 1
ATOM 705 C C . PHE A 1 89 ? 2.682 13.939 5.174 1.00 63.97 89 PHE A C 1
ATOM 707 O O . PHE A 1 89 ? 1.563 14.442 5.210 1.00 63.97 89 PHE A O 1
ATOM 714 N N . SER A 1 90 ? 3.764 14.656 4.872 1.00 71.81 90 SER A N 1
ATOM 715 C CA . SER A 1 90 ? 3.672 15.976 4.244 1.00 71.81 90 SER A CA 1
ATOM 716 C C . SER A 1 90 ? 2.969 15.846 2.887 1.00 71.81 90 SER A C 1
ATOM 718 O O . SER A 1 90 ? 3.377 15.014 2.074 1.00 71.81 90 SER A O 1
ATOM 720 N N . GLU A 1 91 ? 1.962 16.688 2.612 1.00 70.31 91 GLU A N 1
ATOM 721 C CA . GLU A 1 91 ? 1.230 16.706 1.328 1.00 70.31 91 GLU A CA 1
ATOM 722 C C . GLU A 1 91 ? 2.175 16.768 0.112 1.00 70.31 91 GLU A C 1
ATOM 724 O O . GLU A 1 91 ? 1.914 16.147 -0.920 1.00 70.31 91 GLU A O 1
ATOM 729 N N . ASN A 1 92 ? 3.316 17.453 0.249 1.00 75.38 92 ASN A N 1
ATOM 730 C CA . ASN A 1 92 ? 4.317 17.571 -0.812 1.00 75.38 92 ASN A CA 1
ATOM 731 C C . ASN A 1 92 ? 5.061 16.248 -1.061 1.00 75.38 92 ASN A C 1
ATOM 733 O O . ASN A 1 92 ? 5.189 15.833 -2.209 1.00 75.38 92 ASN A O 1
ATOM 737 N N . GLN A 1 93 ? 5.504 15.560 0.001 1.00 77.75 93 GLN A N 1
ATOM 738 C CA . GLN A 1 93 ? 6.176 14.255 -0.132 1.00 77.75 93 GLN A CA 1
ATOM 739 C C . GLN A 1 93 ? 5.227 13.214 -0.725 1.00 77.75 93 GLN A C 1
ATOM 741 O O . GLN A 1 93 ? 5.593 12.457 -1.619 1.00 77.75 93 GLN A O 1
ATOM 746 N N . PHE A 1 94 ? 3.971 13.244 -0.285 1.00 79.69 94 PHE A N 1
ATOM 747 C CA . PHE A 1 94 ? 2.928 12.372 -0.794 1.00 79.69 94 PHE A CA 1
ATOM 748 C C . PHE A 1 94 ? 2.678 12.562 -2.303 1.00 79.69 94 PHE A C 1
ATOM 750 O O . PHE A 1 94 ? 2.569 11.591 -3.055 1.00 79.69 94 PHE A O 1
ATOM 757 N N . SER A 1 95 ? 2.626 13.814 -2.771 1.00 81.44 95 SER A N 1
ATOM 758 C CA . SER A 1 95 ? 2.487 14.136 -4.197 1.00 81.44 95 SER A CA 1
ATOM 759 C C . SER A 1 95 ? 3.673 13.633 -5.031 1.00 81.44 95 SER A C 1
ATOM 761 O O . SER A 1 95 ? 3.481 13.096 -6.131 1.00 81.44 95 SER A O 1
ATOM 763 N N . ASP A 1 96 ? 4.893 13.778 -4.513 1.00 86.38 96 ASP A N 1
ATOM 764 C CA . ASP A 1 96 ? 6.108 13.298 -5.176 1.00 86.38 96 ASP A CA 1
ATOM 765 C C . ASP A 1 96 ? 6.122 11.768 -5.271 1.00 86.38 96 ASP A C 1
ATOM 767 O O . ASP A 1 96 ? 6.390 11.214 -6.340 1.00 86.38 96 ASP A O 1
ATOM 771 N N . ASP A 1 97 ? 5.758 11.073 -4.194 1.00 87.19 97 ASP A N 1
ATOM 772 C CA . ASP A 1 97 ? 5.723 9.611 -4.157 1.00 87.19 97 ASP A CA 1
ATOM 773 C C . ASP A 1 97 ? 4.630 9.031 -5.058 1.00 87.19 97 ASP A C 1
ATOM 775 O O . ASP A 1 97 ? 4.877 8.063 -5.778 1.00 87.19 97 ASP A O 1
ATOM 779 N N . ILE A 1 98 ? 3.452 9.663 -5.134 1.00 85.00 98 ILE A N 1
ATOM 780 C CA . ILE A 1 98 ? 2.438 9.302 -6.138 1.00 85.00 98 ILE A CA 1
ATOM 781 C C . ILE A 1 98 ? 2.980 9.484 -7.557 1.00 85.00 98 ILE A C 1
ATOM 783 O O . ILE A 1 98 ? 2.693 8.673 -8.442 1.00 85.00 98 ILE A O 1
ATOM 787 N N . SER A 1 99 ? 3.729 10.557 -7.806 1.00 87.62 99 SER A N 1
ATOM 788 C CA . SER A 1 99 ? 4.278 10.840 -9.134 1.00 87.62 99 SER A CA 1
ATOM 789 C C . SER A 1 99 ? 5.323 9.797 -9.537 1.00 87.62 99 SER A C 1
ATOM 791 O O . SER A 1 99 ? 5.246 9.261 -10.644 1.00 87.62 99 SER A O 1
ATOM 793 N N . LYS A 1 100 ? 6.216 9.417 -8.615 1.00 89.56 100 LYS A N 1
ATOM 794 C CA . LYS A 1 100 ? 7.167 8.307 -8.803 1.00 89.56 100 LYS A CA 1
ATOM 795 C C . LYS A 1 100 ? 6.452 6.973 -9.005 1.00 89.56 100 LYS A C 1
ATOM 797 O O . LYS A 1 100 ? 6.765 6.247 -9.943 1.00 89.56 100 LYS A O 1
ATOM 802 N N . ALA A 1 101 ? 5.434 6.674 -8.195 1.00 88.38 101 ALA A N 1
ATOM 803 C CA . ALA A 1 101 ? 4.654 5.445 -8.327 1.00 88.38 101 ALA A CA 1
ATOM 804 C C . ALA A 1 101 ? 3.999 5.327 -9.710 1.00 88.38 101 ALA A C 1
ATOM 806 O O . ALA A 1 101 ? 3.988 4.246 -10.296 1.00 88.38 101 ALA A O 1
ATOM 807 N N . LYS A 1 102 ? 3.498 6.434 -10.274 1.00 87.56 102 LYS A N 1
ATOM 808 C CA . LYS A 1 102 ? 2.979 6.466 -11.651 1.00 87.56 102 LYS A CA 1
ATOM 809 C C . LYS A 1 102 ? 4.066 6.161 -12.683 1.00 87.56 102 LYS A C 1
ATOM 811 O O . LYS A 1 102 ? 3.809 5.405 -13.618 1.00 87.56 102 LYS A O 1
ATOM 816 N N . GLU A 1 103 ? 5.270 6.704 -12.521 1.00 89.06 103 GLU A N 1
ATOM 817 C CA . GLU A 1 103 ? 6.399 6.399 -13.407 1.00 89.06 103 GLU A CA 1
ATOM 818 C C . GLU A 1 103 ? 6.786 4.913 -13.348 1.00 89.06 103 GLU A C 1
ATOM 820 O O . GLU A 1 103 ? 6.947 4.275 -14.391 1.00 89.06 103 GLU A O 1
ATOM 825 N N . TYR A 1 104 ? 6.863 4.338 -12.145 1.00 89.94 104 TYR A N 1
ATOM 826 C CA . TYR A 1 104 ? 7.158 2.916 -11.954 1.00 89.94 104 TYR A CA 1
ATOM 827 C C . TYR A 1 104 ? 6.069 2.029 -12.551 1.00 89.94 104 TYR A C 1
ATOM 829 O O . TYR A 1 104 ? 6.373 1.102 -13.295 1.00 89.94 104 TYR A O 1
ATOM 837 N N . VAL A 1 105 ? 4.795 2.358 -12.316 1.00 86.88 105 VAL A N 1
ATOM 838 C CA . VAL A 1 105 ? 3.650 1.675 -12.934 1.00 86.88 105 VAL A CA 1
ATOM 839 C C . VAL A 1 105 ? 3.752 1.687 -14.454 1.00 86.88 105 VAL A C 1
ATOM 841 O O . VAL A 1 105 ? 3.497 0.659 -15.078 1.00 86.88 105 VAL A O 1
ATOM 844 N N . LYS A 1 106 ? 4.145 2.813 -15.060 1.00 86.50 106 LYS A N 1
ATOM 845 C CA . LYS A 1 106 ? 4.333 2.904 -16.510 1.00 86.50 106 LYS A CA 1
ATOM 846 C C . LYS A 1 106 ? 5.429 1.944 -16.986 1.00 86.50 106 LYS A C 1
ATOM 848 O O . LYS A 1 106 ? 5.140 1.071 -17.797 1.00 86.50 106 LYS A O 1
ATOM 853 N N . LYS A 1 107 ? 6.634 2.036 -16.413 1.00 86.38 107 LYS A N 1
ATOM 854 C CA . LYS A 1 107 ? 7.778 1.169 -16.759 1.00 86.38 107 LYS A CA 1
ATOM 855 C C . LYS A 1 107 ? 7.457 -0.321 -16.582 1.00 86.38 107 LYS A C 1
ATOM 857 O O . LYS A 1 107 ? 7.762 -1.129 -17.448 1.00 86.38 107 LYS A O 1
ATOM 862 N N . LEU A 1 108 ? 6.788 -0.687 -15.488 1.00 85.00 108 LEU A N 1
ATOM 863 C CA . LEU A 1 108 ? 6.397 -2.071 -15.202 1.00 85.00 108 LEU A CA 1
ATOM 864 C C . LEU A 1 108 ? 5.278 -2.579 -16.124 1.00 85.00 108 LEU A C 1
ATOM 866 O O . LEU A 1 108 ? 5.240 -3.770 -16.439 1.00 85.00 108 LEU A O 1
ATOM 870 N N . THR A 1 109 ? 4.382 -1.693 -16.573 1.00 83.94 109 THR A N 1
ATOM 871 C CA . THR A 1 109 ? 3.334 -2.033 -17.551 1.00 83.94 109 THR A CA 1
ATOM 872 C C . THR A 1 109 ? 3.940 -2.384 -18.906 1.00 83.94 109 THR A C 1
ATOM 874 O O . THR A 1 109 ? 3.484 -3.344 -19.529 1.00 83.94 109 THR A O 1
ATOM 877 N N . ASP A 1 110 ? 4.976 -1.652 -19.325 1.00 79.88 110 ASP A N 1
ATOM 878 C CA . ASP A 1 110 ? 5.691 -1.897 -20.582 1.00 79.88 110 ASP A CA 1
ATOM 879 C C . ASP A 1 110 ? 6.412 -3.263 -20.576 1.00 79.88 110 ASP A C 1
ATOM 881 O O . ASP A 1 110 ? 6.526 -3.901 -21.621 1.00 79.88 110 ASP A O 1
ATOM 885 N N . ILE A 1 111 ? 6.833 -3.745 -19.397 1.00 81.12 111 ILE A N 1
ATOM 886 C CA . ILE A 1 111 ? 7.497 -5.049 -19.216 1.00 81.12 111 ILE A CA 1
ATOM 887 C C . ILE A 1 111 ? 6.481 -6.200 -19.162 1.00 81.12 111 ILE A C 1
ATOM 889 O O . ILE A 1 111 ? 6.507 -7.109 -19.991 1.00 81.12 111 ILE A O 1
ATOM 893 N N . ASN A 1 112 ? 5.601 -6.212 -18.154 1.00 76.62 112 ASN A N 1
ATOM 894 C CA . ASN A 1 112 ? 4.601 -7.266 -17.980 1.00 76.62 112 ASN A CA 1
ATOM 895 C C . ASN A 1 112 ? 3.399 -6.764 -17.187 1.00 76.62 112 ASN A C 1
ATOM 897 O O . ASN A 1 112 ? 3.330 -6.811 -15.954 1.00 76.62 112 ASN A O 1
ATOM 901 N N . SER A 1 113 ? 2.404 -6.379 -17.961 1.00 74.25 113 SER A N 1
ATOM 902 C CA . SER A 1 113 ? 1.174 -5.781 -17.502 1.00 74.25 113 SER A CA 1
ATOM 903 C C . SER A 1 113 ? 0.368 -6.713 -16.556 1.00 74.25 113 SER A C 1
ATOM 905 O O . SER A 1 113 ? 0.068 -6.369 -15.412 1.00 74.25 113 SER A O 1
ATOM 907 N N . GLN A 1 114 ? 0.126 -7.968 -16.931 1.00 73.38 114 GLN A N 1
ATOM 908 C CA . GLN A 1 114 ? -0.653 -8.905 -16.103 1.00 73.38 114 GLN A CA 1
ATOM 909 C C . GLN A 1 114 ? -0.022 -9.167 -14.726 1.00 73.38 114 GLN A C 1
ATOM 911 O O . GLN A 1 114 ? -0.722 -9.248 -13.716 1.00 73.38 114 GLN A O 1
ATOM 916 N N . SER A 1 115 ? 1.311 -9.243 -14.662 1.00 79.06 115 SER A N 1
ATOM 917 C CA . SER A 1 115 ? 2.019 -9.411 -13.389 1.00 79.06 115 SER A CA 1
ATOM 918 C C . SER A 1 115 ? 1.827 -8.217 -12.445 1.00 79.06 115 SER A C 1
ATOM 920 O O . SER A 1 115 ? 1.814 -8.397 -11.224 1.00 79.06 115 SER A O 1
ATOM 922 N N . LEU A 1 116 ? 1.627 -7.016 -13.007 1.00 81.56 116 LEU A N 1
ATOM 923 C CA . LEU A 1 116 ? 1.493 -5.780 -12.252 1.00 81.56 116 LEU A CA 1
ATOM 924 C C . LEU A 1 116 ? 0.210 -5.739 -11.432 1.00 81.56 116 LEU A C 1
ATOM 926 O O . LEU A 1 116 ? 0.256 -5.467 -10.234 1.00 81.56 116 LEU A O 1
ATOM 930 N N . PHE A 1 117 ? -0.918 -6.090 -12.044 1.00 81.56 117 PHE A N 1
ATOM 931 C CA . PHE A 1 117 ? -2.194 -6.164 -11.337 1.00 81.56 117 PHE A CA 1
ATOM 932 C C . PHE A 1 117 ? -2.167 -7.172 -10.187 1.00 81.56 117 PHE A C 1
ATOM 934 O O . PHE A 1 117 ? -2.515 -6.813 -9.065 1.00 81.56 117 PHE A O 1
ATOM 941 N N . ASN A 1 118 ? -1.690 -8.395 -10.439 1.00 83.94 118 ASN A N 1
ATOM 942 C CA . ASN A 1 118 ? -1.667 -9.455 -9.427 1.00 83.94 118 ASN A CA 1
ATOM 943 C C . ASN A 1 118 ? -0.798 -9.080 -8.217 1.00 83.94 118 ASN A C 1
ATOM 945 O O . ASN A 1 118 ? -1.164 -9.332 -7.069 1.00 83.94 118 ASN A O 1
ATOM 949 N N . LYS A 1 119 ? 0.364 -8.459 -8.455 1.00 86.12 119 LYS A N 1
ATOM 950 C CA . LYS A 1 119 ? 1.248 -8.007 -7.374 1.00 86.12 119 LYS A CA 1
ATOM 951 C C . LYS A 1 119 ? 0.649 -6.837 -6.593 1.00 86.12 119 LYS A C 1
ATOM 953 O O . LYS A 1 119 ? 0.703 -6.857 -5.366 1.00 86.12 119 LYS A O 1
ATOM 958 N N . LEU A 1 120 ? 0.051 -5.856 -7.274 1.00 85.56 120 LEU A N 1
ATOM 959 C CA . LEU A 1 120 ? -0.649 -4.747 -6.616 1.00 85.56 120 LEU A CA 1
ATOM 960 C C . LEU A 1 120 ? -1.798 -5.253 -5.740 1.00 85.56 120 LEU A C 1
ATOM 962 O O . LEU A 1 120 ? -1.897 -4.870 -4.577 1.00 85.56 120 LEU A O 1
ATOM 966 N N . GLU A 1 121 ? -2.620 -6.160 -6.268 1.00 86.56 121 GLU A N 1
ATOM 967 C CA . GLU A 1 121 ? -3.687 -6.816 -5.512 1.00 86.56 121 GLU A CA 1
ATOM 968 C C . GLU A 1 121 ? -3.128 -7.543 -4.282 1.00 86.56 121 GLU A C 1
ATOM 970 O O . GLU A 1 121 ? -3.633 -7.362 -3.174 1.00 86.56 121 GLU A O 1
ATOM 975 N N . SER A 1 122 ? -2.040 -8.303 -4.444 1.00 88.44 122 SER A N 1
ATOM 976 C CA . SER A 1 122 ? -1.395 -9.008 -3.333 1.00 88.44 122 SER A CA 1
ATOM 977 C C . SER A 1 122 ? -0.935 -8.062 -2.219 1.00 88.44 122 SER A C 1
ATOM 979 O O . SER A 1 122 ? -1.116 -8.391 -1.047 1.00 88.44 122 SER A O 1
ATOM 981 N N . ILE A 1 123 ? -0.369 -6.896 -2.554 1.00 86.19 123 ILE A N 1
ATOM 982 C CA . ILE A 1 123 ? 0.073 -5.894 -1.566 1.00 86.19 123 ILE A CA 1
ATOM 983 C C . ILE A 1 123 ? -1.126 -5.348 -0.780 1.00 86.19 123 ILE A C 1
ATOM 985 O O . ILE A 1 123 ? -1.079 -5.261 0.448 1.00 86.19 123 ILE A O 1
ATOM 989 N N . VAL A 1 124 ? -2.226 -5.027 -1.469 1.00 85.06 124 VAL A N 1
ATOM 990 C CA . VAL A 1 124 ? -3.451 -4.528 -0.824 1.00 85.06 124 VAL A CA 1
ATOM 991 C C . VAL A 1 124 ? -4.057 -5.595 0.090 1.00 85.06 124 VAL A C 1
ATOM 993 O O . VAL A 1 124 ? -4.415 -5.307 1.232 1.00 85.06 124 VAL A O 1
ATOM 996 N N . LEU A 1 125 ? -4.140 -6.845 -0.373 1.00 89.69 125 LEU A N 1
ATOM 997 C CA . LEU A 1 125 ? -4.669 -7.958 0.419 1.00 89.69 125 LEU A CA 1
ATOM 998 C C . LEU A 1 125 ? -3.800 -8.278 1.641 1.00 89.69 125 LEU A C 1
ATOM 1000 O O . LEU A 1 125 ? -4.334 -8.654 2.686 1.00 89.69 125 LEU A O 1
ATOM 1004 N N . GLU A 1 126 ? -2.477 -8.144 1.526 1.00 90.12 126 GLU A N 1
ATOM 1005 C CA . GLU A 1 126 ? -1.550 -8.276 2.652 1.00 90.12 126 GLU A CA 1
ATOM 1006 C C . GLU A 1 126 ? -1.849 -7.225 3.726 1.00 90.12 126 GLU A C 1
ATOM 1008 O O . GLU A 1 126 ? -2.039 -7.580 4.890 1.00 90.12 126 GLU A O 1
ATOM 1013 N N . TYR A 1 127 ? -1.995 -5.962 3.327 1.00 85.56 127 TYR A N 1
ATOM 1014 C CA . TYR A 1 127 ? -2.318 -4.873 4.244 1.00 85.56 127 TYR A CA 1
ATOM 1015 C C . TYR A 1 127 ? -3.697 -5.041 4.905 1.00 85.56 127 TYR A C 1
ATOM 1017 O O . TYR A 1 127 ? -3.818 -4.940 6.125 1.00 85.56 127 TYR A O 1
ATOM 1025 N N . VAL A 1 128 ? -4.737 -5.398 4.144 1.00 88.75 128 VAL A N 1
ATOM 1026 C CA . VAL A 1 128 ? -6.074 -5.674 4.710 1.00 88.75 128 VAL A CA 1
ATOM 1027 C C . VAL A 1 128 ? -6.012 -6.803 5.742 1.00 88.75 128 VAL A C 1
ATOM 1029 O O . VAL A 1 128 ? -6.660 -6.739 6.791 1.00 88.75 128 VAL A O 1
ATOM 1032 N N . ARG A 1 129 ? -5.223 -7.849 5.468 1.00 91.69 129 ARG A N 1
ATOM 1033 C CA . ARG A 1 129 ? -5.029 -8.966 6.400 1.00 91.69 129 ARG A CA 1
ATOM 1034 C C . ARG A 1 129 ? -4.326 -8.516 7.677 1.00 91.69 129 ARG A C 1
ATOM 1036 O O . ARG A 1 129 ? -4.706 -8.974 8.752 1.00 91.69 129 ARG A O 1
ATOM 1043 N N . GLU A 1 130 ? -3.336 -7.642 7.566 1.00 89.31 130 GLU A N 1
ATOM 1044 C CA . GLU A 1 130 ? -2.638 -7.066 8.712 1.00 89.31 130 GLU A CA 1
ATOM 1045 C C . GLU A 1 130 ? -3.573 -6.236 9.594 1.00 89.31 130 GLU A C 1
ATOM 1047 O O . GLU A 1 130 ? -3.663 -6.518 10.788 1.00 89.31 130 GLU A O 1
ATOM 1052 N N . ILE A 1 131 ? -4.330 -5.292 9.022 1.00 86.50 131 ILE A N 1
ATOM 1053 C CA . ILE A 1 131 ? -5.292 -4.471 9.778 1.00 86.50 131 ILE A CA 1
ATOM 1054 C C . ILE A 1 131 ? -6.330 -5.356 10.465 1.00 86.50 131 ILE A C 1
ATOM 1056 O O . ILE A 1 131 ? -6.608 -5.196 11.653 1.00 86.50 131 ILE A O 1
ATOM 1060 N N . ARG A 1 132 ? -6.850 -6.368 9.759 1.00 91.75 132 ARG A N 1
ATOM 1061 C CA . ARG A 1 132 ? -7.754 -7.356 10.359 1.00 91.75 132 ARG A CA 1
ATOM 1062 C C . ARG A 1 132 ? -7.121 -8.036 11.573 1.00 91.75 132 ARG A C 1
ATOM 1064 O O . ARG A 1 132 ? -7.792 -8.196 12.589 1.00 91.75 132 ARG A O 1
ATOM 1071 N N . ASN A 1 133 ? -5.862 -8.456 11.476 1.00 91.81 133 ASN A N 1
ATOM 1072 C CA . ASN A 1 133 ? -5.175 -9.112 12.585 1.00 91.81 133 ASN A CA 1
ATOM 1073 C C . ASN A 1 133 ? -4.985 -8.150 13.771 1.00 91.81 133 ASN A C 1
ATOM 1075 O O . ASN A 1 133 ? -5.312 -8.529 14.891 1.00 91.81 133 ASN A O 1
ATOM 1079 N N . GLN A 1 134 ? -4.572 -6.900 13.534 1.00 88.69 134 GLN A N 1
ATOM 1080 C CA . GLN A 1 134 ? -4.436 -5.880 14.586 1.00 88.69 134 GLN A CA 1
ATOM 1081 C C . GLN A 1 134 ? -5.770 -5.592 15.297 1.00 88.69 134 GLN A C 1
ATOM 1083 O O . GLN A 1 134 ? -5.827 -5.473 16.524 1.00 88.69 134 GLN A O 1
ATOM 1088 N N . VAL A 1 135 ? -6.866 -5.519 14.536 1.00 90.06 135 VAL A N 1
ATOM 1089 C CA . VAL A 1 135 ? -8.224 -5.361 15.073 1.00 90.06 135 VAL A CA 1
ATOM 1090 C C . VAL A 1 135 ? -8.618 -6.555 15.943 1.00 90.06 135 VAL A C 1
ATOM 1092 O O . VAL A 1 135 ? -9.145 -6.363 17.040 1.00 90.06 135 VAL A O 1
ATOM 1095 N N . LEU A 1 136 ? -8.360 -7.782 15.479 1.00 92.38 136 LEU A N 1
ATOM 1096 C CA . LEU A 1 136 ? -8.669 -9.000 16.231 1.00 92.38 136 LEU A CA 1
ATOM 1097 C C . LEU A 1 136 ? -7.853 -9.095 17.521 1.00 92.38 136 LEU A C 1
ATOM 1099 O O . LEU A 1 136 ? -8.412 -9.422 18.565 1.00 92.38 136 LEU A O 1
ATOM 1103 N N . GLU A 1 137 ? -6.562 -8.769 17.482 1.00 91.56 137 GLU A N 1
ATOM 1104 C CA . GLU A 1 137 ? -5.719 -8.728 18.679 1.00 91.56 137 GLU A CA 1
ATOM 1105 C C . GLU A 1 137 ? -6.278 -7.750 19.715 1.00 91.56 137 GLU A C 1
ATOM 1107 O O . GLU A 1 137 ? -6.510 -8.136 20.865 1.00 91.56 137 GLU A O 1
ATOM 1112 N N . ARG A 1 138 ? -6.607 -6.517 19.303 1.00 87.62 138 ARG A N 1
ATOM 1113 C CA . ARG A 1 138 ? -7.241 -5.542 20.202 1.00 87.62 138 ARG A CA 1
ATOM 1114 C C . ARG A 1 138 ? -8.576 -6.037 20.743 1.00 87.62 138 ARG A C 1
ATOM 1116 O O . ARG A 1 138 ? -8.819 -5.905 21.941 1.00 87.62 138 ARG A O 1
ATOM 1123 N N . PHE A 1 139 ? -9.407 -6.651 19.904 1.00 88.19 139 PHE A N 1
ATOM 1124 C CA . PHE A 1 139 ? -10.677 -7.236 20.328 1.00 88.19 139 PHE A CA 1
ATOM 1125 C C . PHE A 1 139 ? -10.486 -8.313 21.404 1.00 88.19 139 PHE A C 1
ATOM 1127 O O . PHE A 1 139 ? -11.208 -8.322 22.398 1.00 88.19 139 PHE A O 1
ATOM 1134 N N . HIS A 1 140 ? -9.489 -9.187 21.252 1.00 88.00 140 HIS A N 1
ATOM 1135 C CA . HIS A 1 140 ? -9.186 -10.230 22.233 1.00 88.00 140 HIS A CA 1
ATOM 1136 C C . HIS A 1 140 ? -8.654 -9.675 23.561 1.00 88.00 140 HIS A C 1
ATOM 1138 O O . HIS A 1 140 ? -8.911 -10.267 24.609 1.00 88.00 140 HIS A O 1
ATOM 1144 N N . THR A 1 141 ? -7.943 -8.545 23.530 1.00 85.19 141 THR A N 1
ATOM 1145 C CA . THR A 1 141 ? -7.454 -7.858 24.740 1.00 85.19 141 THR A CA 1
ATOM 1146 C C . THR A 1 141 ? -8.486 -6.933 25.388 1.00 85.19 141 THR A C 1
ATOM 1148 O O . THR A 1 141 ? -8.306 -6.525 26.535 1.00 85.19 141 THR A O 1
ATOM 1151 N N . CYS A 1 142 ? -9.566 -6.603 24.675 1.00 83.94 142 CYS A N 1
ATOM 1152 C CA . CYS A 1 142 ? -10.612 -5.716 25.158 1.00 83.94 142 CYS A CA 1
ATOM 1153 C C . CYS A 1 142 ? -11.342 -6.369 26.337 1.00 83.94 142 CYS A C 1
ATOM 1155 O O . CYS A 1 142 ? -11.950 -7.439 26.218 1.00 83.94 142 CYS A O 1
ATOM 1157 N N . SER A 1 143 ? -11.270 -5.733 27.504 1.00 72.25 143 SER A N 1
ATOM 1158 C CA . SER A 1 143 ? -12.009 -6.200 28.668 1.00 72.25 143 SER A CA 1
ATOM 1159 C C . SER A 1 143 ? -13.504 -5.899 28.477 1.00 72.25 143 SER A C 1
ATOM 1161 O O . SER A 1 143 ? -13.891 -4.968 27.777 1.00 72.25 143 SER A O 1
ATOM 1163 N N . LYS A 1 144 ? -14.396 -6.691 29.082 1.00 81.81 144 LYS A N 1
ATOM 1164 C CA . LYS A 1 144 ? -15.856 -6.557 28.881 1.00 81.81 144 LYS A CA 1
ATOM 1165 C C . LYS A 1 144 ? -16.470 -5.359 29.626 1.00 81.81 144 LYS A C 1
ATOM 1167 O O . LYS A 1 144 ? -17.656 -5.384 29.954 1.00 81.81 144 LYS A O 1
ATOM 1172 N N . THR A 1 145 ? -15.680 -4.336 29.947 1.00 89.88 145 THR A N 1
ATOM 1173 C CA . THR A 1 145 ? -16.191 -3.105 30.550 1.00 89.88 145 THR A CA 1
ATOM 1174 C C . THR A 1 145 ? -16.778 -2.198 29.473 1.00 89.88 145 THR A C 1
ATOM 1176 O O . THR A 1 145 ? -16.348 -2.199 28.322 1.00 89.88 145 THR A O 1
ATOM 1179 N N . SER A 1 146 ? -17.761 -1.376 29.845 1.00 88.12 146 SER A N 1
ATOM 1180 C CA . SER A 1 146 ? -18.356 -0.414 28.908 1.00 88.12 146 SER A CA 1
ATOM 1181 C C . SER A 1 146 ? -17.336 0.591 28.358 1.00 88.12 146 SER A C 1
ATOM 1183 O O . SER A 1 146 ? -17.518 1.082 27.248 1.00 88.12 146 SER A O 1
ATOM 1185 N N . HIS A 1 147 ? -16.291 0.912 29.127 1.00 88.88 147 HIS A N 1
ATOM 1186 C CA . HIS A 1 147 ? -15.260 1.865 28.723 1.00 88.88 147 HIS A CA 1
ATOM 1187 C C . HIS A 1 147 ? -14.339 1.281 27.647 1.00 88.88 147 HIS A C 1
ATOM 1189 O O . HIS A 1 147 ? -14.114 1.920 26.623 1.00 88.88 147 HIS A O 1
ATOM 1195 N N . ASP A 1 148 ? -13.878 0.043 27.828 1.00 87.69 148 ASP A N 1
ATOM 1196 C CA . ASP A 1 148 ? -12.986 -0.608 26.863 1.00 87.69 148 ASP A CA 1
ATOM 1197 C C . ASP A 1 148 ? -13.698 -0.902 25.540 1.00 87.69 148 ASP A C 1
ATOM 1199 O O . ASP A 1 148 ? -13.124 -0.709 24.469 1.00 87.69 148 ASP A O 1
ATOM 1203 N N . VAL A 1 149 ? -14.984 -1.274 25.595 1.00 89.25 149 VAL A N 1
ATOM 1204 C CA . VAL A 1 149 ? -15.822 -1.417 24.394 1.00 89.25 149 VAL A CA 1
ATOM 1205 C C . VAL A 1 149 ? -15.921 -0.090 23.639 1.00 89.25 149 VAL A C 1
ATOM 1207 O O . VAL A 1 149 ? -15.807 -0.076 22.415 1.00 89.25 149 VAL A O 1
ATOM 1210 N N . GLN A 1 150 ? -16.094 1.029 24.348 1.00 91.12 150 GLN A N 1
ATOM 1211 C CA . GLN A 1 150 ? -16.139 2.351 23.724 1.00 91.12 150 GLN A CA 1
ATOM 1212 C C . GLN A 1 150 ? -14.800 2.711 23.064 1.00 91.12 150 GLN A C 1
ATOM 1214 O O . GLN A 1 150 ? -14.798 3.146 21.915 1.00 91.12 150 GLN A O 1
ATOM 1219 N N . LEU A 1 151 ? -13.671 2.488 23.746 1.00 91.06 151 LEU A N 1
ATOM 1220 C CA . LEU A 1 151 ? -12.335 2.724 23.185 1.00 91.06 151 LEU A CA 1
ATOM 1221 C C . LEU A 1 151 ? -12.068 1.856 21.950 1.00 91.06 151 LEU A C 1
ATOM 1223 O O . LEU A 1 151 ? -11.518 2.341 20.964 1.00 91.06 151 LEU A O 1
ATOM 1227 N N . PHE A 1 152 ? -12.493 0.593 21.983 1.00 91.12 152 PHE A N 1
ATOM 1228 C CA . PHE A 1 152 ? -12.369 -0.317 20.850 1.00 91.12 152 PHE A CA 1
ATOM 1229 C C . PHE A 1 152 ? -13.200 0.138 19.643 1.00 91.12 152 PHE A C 1
ATOM 1231 O O . PHE A 1 152 ? -12.706 0.104 18.519 1.00 91.12 152 PHE A O 1
ATOM 1238 N N . ILE A 1 153 ? -14.438 0.598 19.859 1.00 91.81 153 ILE A N 1
ATOM 1239 C CA . ILE A 1 153 ? -15.281 1.137 18.781 1.00 91.81 153 ILE A CA 1
ATOM 1240 C C . ILE A 1 153 ? -14.658 2.404 18.183 1.00 91.81 153 ILE A C 1
ATOM 1242 O O . ILE A 1 153 ? -14.617 2.522 16.962 1.00 91.81 153 ILE A O 1
ATOM 1246 N N . SER A 1 154 ? -14.151 3.327 19.007 1.00 92.81 154 SER A N 1
ATOM 1247 C CA . SER A 1 154 ? -13.456 4.520 18.501 1.00 92.81 154 SER A CA 1
ATOM 1248 C C . SER A 1 154 ? -12.242 4.139 17.655 1.00 92.81 154 SER A C 1
ATOM 1250 O O . SER A 1 154 ? -12.128 4.589 16.521 1.00 92.81 154 SER A O 1
ATOM 1252 N N . PHE A 1 155 ? -11.405 3.228 18.157 1.00 90.06 155 PHE A N 1
ATOM 1253 C CA . PHE A 1 155 ? -10.260 2.698 17.418 1.00 90.06 155 PHE A CA 1
ATOM 1254 C C . PHE A 1 155 ? -10.664 2.096 16.061 1.00 90.06 155 PHE A C 1
ATOM 1256 O O . PHE A 1 155 ? -10.032 2.381 15.050 1.00 90.06 155 PHE A O 1
ATOM 1263 N N . LEU A 1 156 ? -11.735 1.295 16.017 1.00 91.12 156 LEU A N 1
ATOM 1264 C CA . LEU A 1 156 ? -12.247 0.722 14.768 1.00 91.12 156 LEU A CA 1
ATOM 1265 C C . LEU A 1 156 ? -12.652 1.791 13.750 1.00 91.12 156 LEU A C 1
ATOM 1267 O O . LEU A 1 156 ? -12.399 1.627 12.557 1.00 91.12 156 LEU A O 1
ATOM 1271 N N . LEU A 1 157 ? -13.320 2.850 14.208 1.00 92.00 157 LEU A N 1
ATOM 1272 C CA . LEU A 1 157 ? -13.747 3.947 13.342 1.00 92.00 157 LEU A CA 1
ATOM 1273 C C . LEU A 1 157 ? -12.547 4.735 12.811 1.00 92.00 157 LEU A C 1
ATOM 1275 O O . LEU A 1 157 ? -12.538 5.087 11.632 1.00 92.00 157 LEU A O 1
ATOM 1279 N N . ASP A 1 158 ? -11.536 4.964 13.647 1.00 89.25 158 ASP A N 1
ATOM 1280 C CA . ASP A 1 158 ? -10.301 5.644 13.251 1.00 89.25 158 ASP A CA 1
ATOM 1281 C C . ASP A 1 158 ? -9.541 4.832 12.190 1.00 89.25 158 ASP A C 1
ATOM 1283 O O . ASP A 1 158 ? -9.236 5.358 11.118 1.00 89.25 158 ASP A O 1
ATOM 1287 N N . GLU A 1 159 ? -9.339 3.529 12.415 1.00 87.31 159 GLU A N 1
ATOM 1288 C CA . GLU A 1 159 ? -8.706 2.633 11.434 1.00 87.31 159 GLU A CA 1
ATOM 1289 C C . GLU A 1 159 ? -9.497 2.548 10.125 1.00 87.31 159 GLU A C 1
ATOM 1291 O O . GLU A 1 159 ? -8.923 2.559 9.036 1.00 87.31 159 GLU A O 1
ATOM 1296 N N . TYR A 1 160 ? -10.830 2.495 10.199 1.00 89.31 160 TYR A N 1
ATOM 1297 C CA . TYR A 1 160 ? -11.672 2.471 9.004 1.00 89.31 160 TYR A CA 1
ATOM 1298 C C . TYR A 1 160 ? -11.557 3.768 8.193 1.00 89.31 160 TYR A C 1
ATOM 1300 O O . TYR A 1 160 ? -11.462 3.727 6.964 1.00 89.31 160 TYR A O 1
ATOM 1308 N N . ASN A 1 161 ? -11.520 4.919 8.867 1.00 88.69 161 ASN A N 1
ATOM 1309 C CA . ASN A 1 161 ? -11.314 6.206 8.212 1.00 88.69 161 ASN A CA 1
ATOM 1310 C C . ASN A 1 161 ? -9.928 6.287 7.562 1.00 88.69 161 ASN A C 1
ATOM 1312 O O . ASN A 1 161 ? -9.835 6.683 6.400 1.00 88.69 161 ASN A O 1
ATOM 1316 N N . MET A 1 162 ? -8.871 5.864 8.263 1.00 85.19 162 MET A N 1
ATOM 1317 C CA . MET A 1 162 ? -7.516 5.792 7.704 1.00 85.19 162 MET A CA 1
ATOM 1318 C C . MET A 1 162 ? -7.462 4.884 6.470 1.00 85.19 162 MET A C 1
ATOM 1320 O O . MET A 1 162 ? -6.916 5.268 5.435 1.00 85.19 162 MET A O 1
ATOM 1324 N N . PHE A 1 163 ? -8.104 3.716 6.537 1.00 85.38 163 PHE A N 1
ATOM 1325 C CA . PHE A 1 163 ? -8.190 2.786 5.415 1.00 85.38 163 PHE A CA 1
ATOM 1326 C C . PHE A 1 163 ? -8.858 3.420 4.188 1.00 85.38 163 PHE A C 1
ATOM 1328 O O . PHE A 1 163 ? -8.352 3.287 3.072 1.00 85.38 163 PHE A O 1
ATOM 1335 N N . ILE A 1 164 ? -9.975 4.134 4.376 1.00 87.62 164 ILE A N 1
ATOM 1336 C CA . ILE A 1 164 ? -10.662 4.837 3.282 1.00 87.62 164 ILE A CA 1
ATOM 1337 C C . ILE A 1 164 ? -9.756 5.901 2.662 1.00 87.62 164 ILE A C 1
ATOM 1339 O O . ILE A 1 164 ? -9.673 5.995 1.436 1.00 87.62 164 ILE A O 1
ATOM 1343 N N . GLN A 1 165 ? -9.077 6.702 3.484 1.00 85.50 165 GLN A N 1
ATOM 1344 C CA . GLN A 1 165 ? -8.174 7.738 2.987 1.00 85.50 165 GLN A CA 1
ATOM 1345 C C . GLN A 1 165 ? -7.039 7.132 2.153 1.00 85.50 165 GLN A C 1
ATOM 1347 O O . GLN A 1 165 ? -6.817 7.547 1.012 1.00 85.50 165 GLN A O 1
ATOM 1352 N N . ALA A 1 166 ? -6.395 6.081 2.658 1.00 84.81 166 ALA A N 1
ATOM 1353 C CA . ALA A 1 166 ? -5.365 5.358 1.924 1.00 84.81 166 ALA A CA 1
ATOM 1354 C C . ALA A 1 166 ? -5.897 4.727 0.622 1.00 84.81 166 ALA A C 1
ATOM 1356 O O . ALA A 1 166 ? -5.247 4.799 -0.422 1.00 84.81 166 ALA A O 1
ATOM 1357 N N . ALA A 1 167 ? -7.106 4.161 0.636 1.00 86.19 167 ALA A N 1
ATOM 1358 C CA . ALA A 1 167 ? -7.730 3.601 -0.559 1.00 86.19 167 ALA A CA 1
ATOM 1359 C C . ALA A 1 167 ? -8.018 4.673 -1.626 1.00 86.19 167 ALA A C 1
ATOM 1361 O O . ALA A 1 167 ? -7.759 4.444 -2.811 1.00 86.19 167 ALA A O 1
ATOM 1362 N N . ASN A 1 168 ? -8.495 5.857 -1.232 1.00 85.81 168 ASN A N 1
ATOM 1363 C CA . ASN A 1 168 ? -8.699 6.987 -2.147 1.00 85.81 168 ASN A CA 1
ATOM 1364 C C . ASN A 1 168 ? -7.380 7.435 -2.788 1.00 85.81 168 ASN A C 1
ATOM 1366 O O . ASN A 1 168 ? -7.304 7.672 -3.994 1.00 85.81 168 ASN A O 1
ATOM 1370 N N . ASN A 1 169 ? -6.322 7.470 -1.988 1.00 83.31 169 ASN A N 1
ATOM 1371 C CA . ASN A 1 169 ? -4.972 7.796 -2.417 1.00 83.31 169 ASN A CA 1
ATOM 1372 C C . ASN A 1 169 ? -4.438 6.799 -3.455 1.00 83.31 169 ASN A C 1
ATOM 1374 O O . ASN A 1 169 ? -4.041 7.191 -4.556 1.00 83.31 169 ASN A O 1
ATOM 1378 N N . VAL A 1 170 ? -4.525 5.499 -3.169 1.00 83.62 170 VAL A N 1
ATOM 1379 C CA . VAL A 1 170 ? -4.111 4.433 -4.096 1.00 83.62 170 VAL A CA 1
ATOM 1380 C C . VAL A 1 170 ? -4.994 4.381 -5.345 1.00 83.62 170 VAL A C 1
ATOM 1382 O O . VAL A 1 170 ? -4.497 4.104 -6.438 1.00 83.62 170 VAL A O 1
ATOM 1385 N N . THR A 1 171 ? -6.275 4.745 -5.241 1.00 85.69 171 THR A N 1
ATOM 1386 C CA . THR A 1 171 ? -7.189 4.833 -6.393 1.00 85.69 171 THR A CA 1
ATOM 1387 C C . THR A 1 171 ? -6.658 5.779 -7.470 1.00 85.69 171 THR A C 1
ATOM 1389 O O . THR A 1 171 ? -6.867 5.527 -8.658 1.00 85.69 171 THR A O 1
ATOM 1392 N N . THR A 1 172 ? -5.917 6.830 -7.106 1.00 83.25 172 THR A N 1
ATOM 1393 C CA . THR A 1 172 ? -5.291 7.725 -8.094 1.00 83.25 172 THR A CA 1
ATOM 1394 C C . THR A 1 172 ? -4.218 7.018 -8.933 1.00 83.25 172 THR A C 1
ATOM 1396 O O . THR A 1 172 ? -4.122 7.264 -10.140 1.00 83.25 172 THR A O 1
ATOM 1399 N N . ILE A 1 173 ? -3.454 6.106 -8.322 1.00 80.19 173 ILE A N 1
ATOM 1400 C CA . ILE A 1 173 ? -2.423 5.286 -8.972 1.00 80.19 173 ILE A CA 1
ATOM 1401 C C . ILE A 1 173 ? -3.095 4.226 -9.852 1.00 80.19 173 ILE A C 1
ATOM 1403 O O . ILE A 1 173 ? -2.770 4.100 -11.031 1.00 80.19 173 ILE A O 1
ATOM 1407 N N . VAL A 1 174 ? -4.095 3.519 -9.319 1.00 81.12 174 VAL A N 1
ATOM 1408 C CA . VAL A 1 174 ? -4.843 2.490 -10.065 1.00 81.12 174 VAL A CA 1
ATOM 1409 C C . VAL A 1 174 ? -5.593 3.096 -11.254 1.00 81.12 174 VAL A C 1
ATOM 1411 O O . VAL A 1 174 ? -5.565 2.545 -12.350 1.00 81.12 174 VAL A O 1
ATOM 1414 N N . SER A 1 175 ? -6.210 4.269 -11.092 1.00 84.31 175 SER A N 1
ATOM 1415 C CA . SER A 1 175 ? -6.891 4.969 -12.191 1.00 84.31 175 SER A CA 1
ATOM 1416 C C . SER A 1 175 ? -5.924 5.370 -13.304 1.00 84.31 175 SER A C 1
ATOM 1418 O O . SER A 1 175 ? -6.273 5.320 -14.483 1.00 84.31 175 SER A O 1
ATOM 1420 N N . TYR A 1 176 ? -4.700 5.768 -12.946 1.00 82.38 176 TYR A N 1
ATOM 1421 C CA . TYR A 1 176 ? -3.646 6.046 -13.917 1.00 82.38 176 TYR A CA 1
ATOM 1422 C C . TYR A 1 176 ? -3.241 4.780 -14.679 1.00 82.38 176 TYR A C 1
ATOM 1424 O O . TYR A 1 176 ? -3.162 4.803 -15.906 1.00 82.38 176 TYR A O 1
ATOM 1432 N N . LEU A 1 177 ? -3.085 3.667 -13.966 1.00 77.44 177 LEU A N 1
ATOM 1433 C CA . LEU A 1 177 ? -2.799 2.362 -14.548 1.00 77.44 177 LEU A CA 1
ATOM 1434 C C . LEU A 1 177 ? -3.897 1.951 -15.544 1.00 77.44 177 LEU A C 1
ATOM 1436 O O . LEU A 1 177 ? -3.601 1.702 -16.707 1.00 77.44 177 LEU A O 1
ATOM 1440 N N . VAL A 1 178 ? -5.176 1.993 -15.156 1.00 80.12 178 VAL A N 1
ATOM 1441 C CA . VAL A 1 178 ? -6.306 1.675 -16.054 1.00 80.12 178 VAL A CA 1
ATOM 1442 C C . VAL A 1 178 ? -6.308 2.552 -17.313 1.00 80.12 178 VAL A C 1
ATOM 1444 O O . VAL A 1 178 ? -6.593 2.057 -18.407 1.00 80.12 178 VAL A O 1
ATOM 1447 N N . ARG A 1 179 ? -5.953 3.840 -17.195 1.00 82.31 179 ARG A N 1
ATOM 1448 C CA . ARG A 1 179 ? -5.822 4.741 -18.353 1.00 82.31 179 ARG A CA 1
ATOM 1449 C C . ARG A 1 179 ? -4.695 4.321 -19.292 1.00 82.31 179 ARG A C 1
ATOM 1451 O O . ARG A 1 179 ? -4.931 4.291 -20.496 1.00 82.31 179 ARG A O 1
ATOM 1458 N N . ILE A 1 180 ? -3.516 3.970 -18.769 1.00 76.69 180 ILE A N 1
ATOM 1459 C CA . ILE A 1 180 ? -2.406 3.463 -19.595 1.00 76.69 180 ILE A CA 1
ATOM 1460 C C . ILE A 1 180 ? -2.837 2.195 -20.327 1.00 76.69 180 ILE A C 1
ATOM 1462 O O . ILE A 1 180 ? -2.662 2.102 -21.536 1.00 76.69 180 ILE A O 1
ATOM 1466 N N . TYR A 1 181 ? -3.457 1.246 -19.629 1.00 70.12 181 TYR A N 1
ATOM 1467 C CA . TYR A 1 181 ? -3.903 -0.003 -20.250 1.00 70.12 181 TYR A CA 1
ATOM 1468 C C . TYR A 1 181 ? -4.937 0.212 -21.343 1.00 70.12 181 TYR A C 1
ATOM 1470 O O . TYR A 1 181 ? -4.848 -0.402 -22.402 1.00 70.12 181 TYR A O 1
ATOM 1478 N N . SER A 1 182 ? -5.907 1.092 -21.093 1.00 72.56 182 SER A N 1
ATOM 1479 C CA . SER A 1 182 ? -6.926 1.430 -22.086 1.00 72.56 182 SER A CA 1
ATOM 1480 C C . SER A 1 182 ? -6.296 2.051 -23.333 1.00 72.56 182 SER A C 1
ATOM 1482 O O . SER A 1 182 ? -6.745 1.767 -24.436 1.00 72.56 182 SER A O 1
ATOM 1484 N N . PHE A 1 183 ? -5.238 2.852 -23.171 1.00 65.62 183 PHE A N 1
ATOM 1485 C CA . PHE A 1 183 ? -4.494 3.446 -24.282 1.00 65.62 183 PHE A CA 1
ATOM 1486 C C . PHE A 1 183 ? -3.685 2.394 -25.060 1.00 65.62 183 PHE A C 1
ATOM 1488 O O . PHE A 1 183 ? -3.828 2.281 -26.272 1.00 65.62 183 PHE A O 1
ATOM 1495 N N . VAL A 1 184 ? -2.921 1.549 -24.360 1.00 60.19 184 VAL A N 1
ATOM 1496 C CA . VAL A 1 184 ? -2.093 0.486 -24.964 1.00 60.19 184 VAL A CA 1
ATOM 1497 C C . VAL A 1 184 ? -2.936 -0.550 -25.724 1.00 60.19 184 VAL A C 1
ATOM 1499 O O . VAL A 1 184 ? -2.471 -1.116 -26.711 1.00 60.19 184 VAL A O 1
ATOM 1502 N N . PHE A 1 185 ? -4.176 -0.806 -25.297 1.00 57.84 185 PHE A N 1
ATOM 1503 C CA . PHE A 1 185 ? -5.082 -1.741 -25.976 1.00 57.84 185 PHE A CA 1
ATOM 1504 C C . PHE A 1 185 ? -5.859 -1.109 -27.147 1.00 57.84 185 PHE A C 1
ATOM 1506 O O . PHE A 1 185 ? -6.397 -1.840 -27.967 1.00 57.84 185 PHE A O 1
ATOM 1513 N N . GLN A 1 186 ? -5.933 0.225 -27.238 1.00 55.41 186 GLN A N 1
ATOM 1514 C CA . GLN A 1 186 ? -6.541 0.932 -28.379 1.00 55.41 186 GLN A CA 1
ATOM 1515 C C . GLN A 1 186 ? -5.564 1.097 -29.560 1.00 55.41 186 GLN A C 1
ATOM 1517 O O . GLN A 1 186 ? -6.013 1.303 -30.683 1.00 55.41 186 GLN A O 1
ATOM 1522 N N . GLU A 1 187 ? -4.250 1.011 -29.321 1.00 50.44 187 GLU A N 1
ATOM 1523 C CA . GLU A 1 187 ? -3.201 1.116 -30.354 1.00 50.44 187 GLU A CA 1
ATOM 1524 C C . GLU A 1 187 ? -2.764 -0.236 -30.965 1.00 50.44 187 GLU A C 1
ATOM 1526 O O . GLU A 1 187 ? -1.875 -0.259 -31.818 1.00 50.44 187 GLU A O 1
ATOM 1531 N N . LYS A 1 188 ? -3.378 -1.358 -30.567 1.00 44.09 188 LYS A N 1
ATOM 1532 C CA . LYS A 1 188 ? -3.169 -2.694 -31.159 1.00 44.09 188 LYS A CA 1
ATOM 1533 C C . LYS A 1 188 ? -4.387 -3.151 -31.950 1.00 44.09 188 LYS A C 1
ATOM 1535 O O . LYS A 1 188 ? -4.167 -3.841 -32.970 1.00 44.09 188 LYS A O 1
#